Protein AF-A0A965UWR3-F1 (afdb_monomer)

Radius of gyration: 24.38 Å; Cα contacts (8 Å, |Δi|>4): 309; chains: 1; bounding box: 75×65×52 Å

Foldseek 3Di:
DDPPPDDPPPPDPPPPPQPQQDADDPPLQLLLCRFAQLSLQFDADPVGFGDWAADDPPQPQPGIATSLQGCPPNVVLRVVLNPDDRSCNSHSVSVCLCVQQCVQLVLADQLQNSLLSSQCSLQNQLRSLLLLQQLLVVVVNHDDRRSDSDPSSRVSNVVDDNLSSLVSSLVSVLVVQVVVCVVPVVSVVCSVSSNVSSVSSSQSSNCSSVVHNDHPPDDPVPDDDDDPDDDDDDDDDDDDDDDDDDDDDDDDDDDDDDDDDDDDDDDPDDDDDDPDDPDPPDDDDSPDD

Mean predicted aligned error: 15.12 Å

Sequence (289 aa):
MPSEQMPYQGRGERIVTPRGTRVQSSDPLIQFAANNTLNWEARRDRSGNIAVYSLPSGDMGGSYEVAGINDRYHPEAAKRIASLPPEQRDQAAAEYIRSFTAPAVDLLPDKLKGFAQDMAFNRGIGGMTKYMQQGLNSLGVNVKIDGALGKNTLTAISSVDPIKLMQAASMAQKSDEEAKAKANPDRVKFLPGLNNRINNRLDAGIKYAMGIKPGPNTSVKDSMPIIPGQEQMQEQKPNNEFQGGLAMGVSRVPYATMPEEGTLPFIPGIEPAPPKEPDEFMPRPIGLG

Solvent-accessible surface area (backbone atoms only — not comparable to full-atom values): 18015 Å² total; per-residue (Å²): 136,81,93,84,82,73,84,82,76,69,89,70,80,75,80,74,74,79,74,75,58,68,61,93,67,89,50,67,55,37,48,42,31,33,46,42,52,38,65,75,45,37,50,56,44,100,89,66,32,54,31,74,42,76,46,57,90,88,47,80,40,41,61,34,31,44,47,76,34,18,41,62,88,32,40,71,60,24,54,55,46,62,71,44,61,48,82,52,27,46,39,53,50,16,51,45,56,42,62,73,28,38,89,59,34,70,78,46,62,74,54,45,30,55,35,43,38,53,38,19,68,66,44,36,61,43,47,35,33,29,25,44,28,47,10,35,38,76,74,70,46,87,55,80,74,76,26,64,88,42,72,70,52,52,53,56,58,71,72,48,62,63,64,62,40,48,52,34,17,46,50,44,45,51,54,51,52,51,53,51,19,72,77,36,66,87,45,50,83,49,46,67,63,52,51,49,52,50,50,51,43,46,55,44,16,48,31,47,47,69,72,41,85,63,50,95,79,70,53,84,91,72,68,74,84,86,69,92,86,76,81,89,79,82,87,81,84,82,81,90,86,88,86,86,84,89,82,83,87,84,87,87,84,86,85,88,83,87,83,90,88,86,88,77,87,87,76,90,88,70,83,76,75,78,79,75,78,78,70,91,84,68,84,78,86,84,64,60,132

pLDDT: mean 73.79, std 28.4, range [24.7, 98.88]

Secondary structure (DSSP, 8-state):
--S----------------------S-HHHHHIIIIIHHHH--B-TTSPBPEEEPPTT-TT-SEEETTEETTTSHHHHHHHHTS-GGGHHHHHHHHHHHHHHHHHTTS-GGGHHHHHHHHHHHHHHHHHHHHHHHHHHTT-----SS---HHHHHHHHTS-HHHHHHHHHHHHHHHHHHHHHH-GGGGGGHHHHHHHHHHHHHHHHHHHTTPPP-TT--TTS-----TT-PPPPPPP----------------PPPP----------TT-PPPPPPPP-TT-PPP----

Nearest PDB structures (foldseek):
  7dnp-assembly1_A  TM=6.898E-01  e=1.050E-04  Brucella abortus bv. 1 str. 9-941
  2qcx-assembly1_B  TM=2.583E-01  e=5.835E+00  Bacillus subtilis
  8iyj-assembly1_B5  TM=1.498E-01  e=2.602E+00  Mus musculus
  7xp7-assembly2_D  TM=2.059E-01  e=9.839E+00  Streptomyces filamentosus NRRL 11379

Structure (mmCIF, N/CA/C/O backbone):
data_AF-A0A965UWR3-F1
#
_entry.id   AF-A0A965UWR3-F1
#
loop_
_atom_site.group_PDB
_atom_site.id
_atom_site.type_symbol
_atom_site.label_atom_id
_atom_site.label_alt_id
_atom_site.label_comp_id
_atom_site.label_asym_id
_atom_site.label_entity_id
_atom_site.label_seq_id
_atom_site.pdbx_PDB_ins_code
_atom_site.Cartn_x
_atom_site.Cartn_y
_atom_site.Cartn_z
_atom_site.occupancy
_atom_site.B_iso_or_equiv
_atom_site.auth_seq_id
_atom_site.auth_comp_id
_atom_site.auth_asym_id
_atom_site.auth_atom_id
_atom_site.pdbx_PDB_model_num
ATOM 1 N N . MET A 1 1 ? 35.678 28.028 -30.611 1.00 41.84 1 MET A N 1
ATOM 2 C CA . MET A 1 1 ? 34.502 28.847 -30.248 1.00 41.84 1 MET A CA 1
ATOM 3 C C . MET A 1 1 ? 34.224 28.609 -28.767 1.00 41.84 1 MET A C 1
ATOM 5 O O . MET A 1 1 ? 34.039 27.445 -28.424 1.00 41.84 1 MET A O 1
ATOM 9 N N . PRO A 1 2 ? 34.302 29.628 -27.895 1.00 38.69 2 PRO A N 1
ATOM 10 C CA . PRO A 1 2 ? 34.048 29.482 -26.460 1.00 38.69 2 PRO A CA 1
ATOM 11 C C . PRO A 1 2 ? 32.545 29.359 -26.153 1.00 38.69 2 PRO A C 1
ATOM 13 O O . PRO A 1 2 ? 31.701 29.856 -26.895 1.00 38.69 2 PRO A O 1
ATOM 16 N N . SER A 1 3 ? 32.225 28.661 -25.066 1.00 38.44 3 SER A N 1
ATOM 17 C CA . SER A 1 3 ? 30.909 28.138 -24.661 1.00 38.44 3 SER A CA 1
ATOM 18 C C . SER A 1 3 ? 29.896 29.170 -24.128 1.00 38.44 3 SER A C 1
ATOM 20 O O . SER A 1 3 ? 28.976 28.803 -23.405 1.00 38.44 3 SER A O 1
ATOM 22 N N . GLU A 1 4 ? 30.026 30.451 -24.475 1.00 48.06 4 GLU A N 1
ATOM 23 C CA . GLU A 1 4 ? 29.309 31.558 -23.811 1.00 48.06 4 GLU A CA 1
ATOM 24 C C . GLU A 1 4 ? 28.104 32.140 -24.580 1.00 48.06 4 GLU A C 1
ATOM 26 O O . GLU A 1 4 ? 27.626 33.220 -24.249 1.00 48.06 4 GLU A O 1
ATOM 31 N N . GLN A 1 5 ? 27.558 31.452 -25.591 1.00 45.03 5 GLN A N 1
ATOM 32 C CA . GLN A 1 5 ? 26.434 31.989 -26.389 1.00 45.03 5 GLN A CA 1
ATOM 33 C C . GLN A 1 5 ? 25.297 30.997 -26.674 1.00 45.03 5 GLN A C 1
ATOM 35 O O . GLN A 1 5 ? 24.697 31.027 -27.746 1.00 45.03 5 GLN A O 1
ATOM 40 N N . MET A 1 6 ? 24.951 30.128 -25.724 1.00 36.22 6 MET A N 1
ATOM 41 C CA . MET A 1 6 ? 23.706 29.353 -25.816 1.00 36.22 6 MET A CA 1
ATOM 42 C C . MET A 1 6 ? 22.714 29.878 -24.771 1.00 36.22 6 MET A C 1
ATOM 44 O O . MET A 1 6 ? 22.950 29.683 -23.578 1.00 36.22 6 MET A O 1
ATOM 48 N N . PRO A 1 7 ? 21.626 30.566 -25.168 1.00 38.03 7 PRO A N 1
ATOM 49 C CA . PRO A 1 7 ? 20.625 31.031 -24.218 1.00 38.03 7 PRO A CA 1
ATOM 50 C C . PRO A 1 7 ? 19.970 29.827 -23.534 1.00 38.03 7 PRO A C 1
ATOM 52 O O . PRO A 1 7 ? 19.437 28.934 -24.195 1.00 38.03 7 PRO A O 1
ATOM 55 N N . TYR A 1 8 ? 20.016 29.811 -22.201 1.00 38.62 8 TYR A N 1
ATOM 56 C CA . TYR A 1 8 ? 19.309 28.844 -21.367 1.00 38.62 8 TYR A CA 1
ATOM 57 C C . TYR A 1 8 ? 17.802 28.985 -21.609 1.00 38.62 8 TYR A C 1
ATOM 59 O O . TYR A 1 8 ? 17.153 29.904 -21.107 1.00 38.62 8 TYR A O 1
ATOM 67 N N . GLN A 1 9 ? 17.243 28.091 -22.421 1.00 36.69 9 GLN A N 1
ATOM 68 C CA . GLN A 1 9 ? 15.801 27.918 -22.529 1.00 36.69 9 GLN A CA 1
ATOM 69 C C . GLN A 1 9 ? 15.353 27.242 -21.233 1.00 36.69 9 GLN A C 1
ATOM 71 O O . GLN A 1 9 ? 15.765 26.117 -20.954 1.00 36.69 9 GLN A O 1
ATOM 76 N N . GLY A 1 10 ? 14.597 27.973 -20.408 1.00 38.72 10 GLY A N 1
ATOM 77 C CA . GLY A 1 10 ? 14.156 27.534 -19.084 1.00 38.72 10 GLY A CA 1
ATOM 78 C C . GLY A 1 10 ? 13.546 26.130 -19.072 1.00 38.72 10 GLY A C 1
ATOM 79 O O . GLY A 1 10 ? 13.142 25.609 -20.111 1.00 38.72 10 GLY A O 1
ATOM 80 N N . ARG A 1 11 ? 13.481 25.518 -17.879 1.00 36.78 11 ARG A N 1
ATOM 81 C CA . ARG A 1 11 ? 12.900 24.183 -17.656 1.00 36.78 11 ARG A CA 1
ATOM 82 C C . ARG A 1 11 ? 11.536 24.084 -18.337 1.00 36.78 11 ARG A C 1
ATOM 84 O O . ARG A 1 11 ? 10.538 24.550 -17.796 1.00 36.78 11 ARG A O 1
ATOM 91 N N . GLY A 1 12 ? 11.499 23.467 -19.515 1.00 32.38 12 GLY A N 1
ATOM 92 C CA . GLY A 1 12 ? 10.247 23.074 -20.132 1.00 32.38 12 GLY A CA 1
ATOM 93 C C . GLY A 1 12 ? 9.541 22.147 -19.157 1.00 32.38 12 GLY A C 1
ATOM 94 O O . GLY A 1 12 ? 10.108 21.124 -18.763 1.00 32.38 12 GLY A O 1
ATOM 95 N N . GLU A 1 13 ? 8.335 22.517 -18.733 1.00 32.22 13 GLU A N 1
ATOM 96 C CA . GLU A 1 13 ? 7.445 21.603 -18.034 1.00 32.22 13 GLU A CA 1
ATOM 97 C C . GLU A 1 13 ? 7.283 20.370 -18.923 1.00 32.22 13 GLU A C 1
ATOM 99 O O . GLU A 1 13 ? 6.594 20.386 -19.945 1.00 32.22 13 GLU A O 1
ATOM 104 N N . ARG A 1 14 ? 7.975 19.279 -18.575 1.00 32.84 14 ARG A N 1
ATOM 105 C CA . ARG A 1 14 ? 7.669 17.982 -19.161 1.00 32.84 14 ARG A CA 1
ATOM 106 C C . ARG A 1 14 ? 6.283 17.625 -18.665 1.00 32.84 14 ARG A C 1
ATOM 108 O O . ARG A 1 14 ? 6.127 17.126 -17.554 1.00 32.84 14 ARG A O 1
ATOM 115 N N . ILE A 1 15 ? 5.291 17.840 -19.520 1.00 32.31 15 ILE A N 1
ATOM 116 C CA . ILE A 1 15 ? 4.013 17.153 -19.425 1.00 32.31 15 ILE A CA 1
ATOM 117 C C . ILE A 1 15 ? 4.336 15.670 -19.629 1.00 32.31 15 ILE A C 1
ATOM 119 O O . ILE A 1 15 ? 4.378 15.168 -20.752 1.00 32.31 15 ILE A O 1
ATOM 123 N N . VAL A 1 16 ? 4.651 14.964 -18.541 1.00 34.16 16 VAL A N 1
ATOM 124 C CA . VAL A 1 16 ? 4.685 13.505 -18.538 1.00 34.16 16 VAL A CA 1
ATOM 125 C C . VAL A 1 16 ? 3.238 13.089 -18.703 1.00 34.16 16 VAL A C 1
ATOM 127 O O . VAL A 1 16 ? 2.491 13.044 -17.733 1.00 34.16 16 VAL A O 1
ATOM 130 N N . THR A 1 17 ? 2.809 12.853 -19.941 1.00 33.75 17 THR A N 1
ATOM 131 C CA . THR A 1 17 ? 1.513 12.230 -20.188 1.00 33.75 17 THR A CA 1
ATOM 132 C C . THR A 1 17 ? 1.606 10.828 -19.590 1.00 33.75 17 THR A C 1
ATOM 134 O O . THR A 1 17 ? 2.404 10.026 -20.087 1.00 33.75 17 THR A O 1
ATOM 137 N N . PRO A 1 18 ? 0.872 10.502 -18.512 1.00 43.06 18 PRO A N 1
ATOM 138 C CA . PRO A 1 18 ? 0.913 9.168 -17.944 1.00 43.06 18 PRO A CA 1
ATOM 139 C C . PRO A 1 18 ? 0.319 8.240 -18.999 1.00 43.06 18 PRO A C 1
ATOM 141 O O . PRO A 1 18 ? -0.885 8.258 -19.258 1.00 43.06 18 PRO A O 1
ATOM 144 N N . ARG A 1 19 ? 1.162 7.471 -19.689 1.00 49.81 19 ARG A N 1
ATOM 145 C CA . ARG A 1 19 ? 0.663 6.428 -20.578 1.00 49.81 19 ARG A CA 1
ATOM 146 C C . ARG A 1 19 ? 0.047 5.379 -19.660 1.00 49.81 19 ARG A C 1
ATOM 148 O O . ARG A 1 19 ? 0.767 4.796 -18.856 1.00 49.81 19 ARG A O 1
ATOM 155 N N . GLY A 1 20 ? -1.276 5.226 -19.722 1.00 57.47 20 GLY A N 1
ATOM 156 C CA . GLY A 1 20 ? -2.013 4.301 -18.865 1.00 57.47 20 GLY A CA 1
ATOM 157 C C . GLY A 1 20 ? -1.373 2.914 -18.873 1.00 57.47 20 GLY A C 1
ATOM 158 O O . GLY A 1 20 ? -1.008 2.395 -19.930 1.00 57.47 20 GLY A O 1
ATOM 159 N N . THR A 1 21 ? -1.202 2.357 -17.681 1.00 62.94 21 THR A N 1
ATOM 160 C CA . THR A 1 21 ? -0.663 1.023 -17.420 1.00 62.94 21 THR A CA 1
ATOM 161 C C . THR A 1 21 ? -1.429 -0.007 -18.250 1.00 62.94 21 THR A C 1
ATOM 163 O O . THR A 1 21 ? -2.662 -0.006 -18.260 1.00 62.94 21 THR A O 1
ATOM 166 N N . ARG A 1 22 ? -0.726 -0.872 -18.987 1.00 72.19 22 ARG A N 1
ATOM 167 C CA . ARG A 1 22 ? -1.363 -1.818 -19.919 1.00 72.19 22 ARG A CA 1
ATOM 168 C C . ARG A 1 22 ? -1.778 -3.082 -19.176 1.00 72.19 22 ARG A C 1
ATOM 170 O O . ARG A 1 22 ? -1.044 -4.063 -19.164 1.00 72.19 22 ARG A O 1
ATOM 177 N N . VAL A 1 23 ? -2.945 -3.040 -18.541 1.00 80.62 23 VAL A N 1
ATOM 178 C CA . VAL A 1 23 ? -3.470 -4.160 -17.751 1.00 80.62 23 VAL A CA 1
ATOM 179 C C . VAL A 1 23 ? -4.866 -4.547 -18.221 1.00 80.62 23 VAL A C 1
ATOM 181 O O . VAL A 1 23 ? -5.790 -3.732 -18.232 1.00 80.62 23 VAL A O 1
ATOM 184 N N . GLN A 1 24 ? -5.021 -5.813 -18.599 1.00 85.44 24 GLN A N 1
ATOM 185 C CA . GLN A 1 24 ? -6.291 -6.413 -18.997 1.00 85.44 24 GLN A CA 1
ATOM 186 C C . GLN A 1 24 ? -6.782 -7.306 -17.859 1.00 85.44 24 GLN A C 1
ATOM 188 O O . GLN A 1 24 ? -6.324 -8.430 -17.680 1.00 85.44 24 GLN A O 1
ATOM 193 N N . SER A 1 25 ? -7.697 -6.783 -17.046 1.00 88.94 25 SER A N 1
ATOM 194 C CA . SER A 1 25 ? -8.315 -7.537 -15.953 1.00 88.94 25 SER A CA 1
ATOM 195 C C . SER A 1 25 ? -9.667 -6.945 -15.579 1.00 88.94 25 SER A C 1
ATOM 197 O O . SER A 1 25 ? -9.827 -5.723 -15.574 1.00 88.94 25 SER A O 1
ATOM 199 N N . SER A 1 26 ? -10.623 -7.810 -15.244 1.00 89.88 26 SER A N 1
ATOM 200 C CA . SER A 1 26 ? -11.903 -7.426 -14.644 1.00 89.88 26 SER A CA 1
ATOM 201 C C . SER A 1 26 ? -11.826 -7.277 -13.122 1.00 89.88 26 SER A C 1
ATOM 203 O O . SER A 1 26 ? -12.783 -6.788 -12.528 1.00 89.88 26 SER A O 1
ATOM 205 N N . ASP A 1 27 ? -10.722 -7.688 -12.481 1.00 93.94 27 ASP A N 1
ATOM 206 C CA . ASP A 1 27 ? -10.529 -7.489 -11.043 1.00 93.94 27 ASP A CA 1
ATOM 207 C C . ASP A 1 27 ? -10.271 -5.990 -10.771 1.00 93.94 27 ASP A C 1
ATOM 209 O O . ASP A 1 27 ? -9.252 -5.442 -11.222 1.00 93.94 27 ASP A O 1
ATOM 213 N N . PRO A 1 28 ? -11.164 -5.303 -10.032 1.00 93.00 28 PRO A N 1
ATOM 214 C CA . PRO A 1 28 ? -11.030 -3.877 -9.756 1.00 93.00 28 PRO A CA 1
ATOM 215 C C . PRO A 1 28 ? -9.775 -3.543 -8.940 1.00 93.00 28 PRO A C 1
ATOM 217 O O . PRO A 1 28 ? -9.270 -2.426 -9.036 1.00 93.00 28 PRO A O 1
ATOM 220 N N . LEU A 1 29 ? -9.231 -4.490 -8.174 1.00 95.50 29 LEU A N 1
ATOM 221 C CA . LEU A 1 29 ? -8.009 -4.305 -7.400 1.00 95.50 29 LEU A CA 1
ATOM 222 C C . LEU A 1 29 ? -6.746 -4.478 -8.246 1.00 95.50 29 LEU A C 1
ATOM 224 O O . LEU A 1 29 ? -5.770 -3.763 -8.016 1.00 95.50 29 LEU A O 1
ATOM 228 N N . ILE A 1 30 ? -6.769 -5.334 -9.270 1.00 95.44 30 ILE A N 1
ATOM 229 C CA . ILE A 1 30 ? -5.699 -5.364 -10.281 1.00 95.44 30 ILE A CA 1
ATOM 230 C C . ILE A 1 30 ? -5.687 -4.035 -11.049 1.00 95.44 30 ILE A C 1
ATOM 232 O O . ILE A 1 30 ? -4.633 -3.417 -11.202 1.00 95.44 30 ILE A O 1
ATOM 236 N N . GLN A 1 31 ? -6.861 -3.538 -11.451 1.00 91.69 31 GLN A N 1
ATOM 237 C CA . GLN A 1 31 ? -6.989 -2.221 -12.082 1.00 91.69 31 GLN A CA 1
ATOM 238 C C . GLN A 1 31 ? -6.546 -1.084 -11.151 1.00 91.69 31 GLN A C 1
ATOM 240 O O . GLN A 1 31 ? -5.898 -0.134 -11.592 1.00 91.69 31 GLN A O 1
ATOM 245 N N . PHE A 1 32 ? -6.845 -1.175 -9.853 1.00 92.81 32 PHE A N 1
ATOM 246 C CA . PHE A 1 32 ? -6.378 -0.206 -8.866 1.00 92.81 32 PHE A CA 1
ATOM 247 C C . PHE A 1 32 ? -4.847 -0.199 -8.763 1.00 92.81 32 PHE A C 1
ATOM 249 O O . PHE A 1 32 ? -4.248 0.875 -8.853 1.00 92.81 32 PHE A O 1
ATOM 256 N N . ALA A 1 33 ? -4.214 -1.371 -8.619 1.00 93.69 33 ALA A N 1
ATOM 257 C CA . ALA A 1 33 ? -2.756 -1.493 -8.563 1.00 93.69 33 ALA A CA 1
ATOM 258 C C . ALA A 1 33 ? -2.107 -0.917 -9.825 1.00 93.69 33 ALA A C 1
ATOM 260 O O . ALA A 1 33 ? -1.174 -0.121 -9.733 1.00 93.69 33 ALA A O 1
ATOM 261 N N . ALA A 1 34 ? -2.648 -1.264 -10.993 1.00 90.94 34 ALA A N 1
ATOM 262 C CA . ALA A 1 34 ? -2.157 -0.794 -12.276 1.00 90.94 34 ALA A CA 1
ATOM 263 C C . ALA A 1 34 ? -2.214 0.733 -12.391 1.00 90.94 34 ALA A C 1
ATOM 265 O O . ALA A 1 34 ? -1.207 1.371 -12.689 1.00 90.94 34 ALA A O 1
ATOM 266 N N . ASN A 1 35 ? -3.375 1.331 -12.123 1.00 87.12 35 ASN A N 1
ATOM 267 C CA . ASN A 1 35 ? -3.599 2.758 -12.358 1.00 87.12 35 ASN A CA 1
ATOM 268 C C . ASN A 1 35 ? -2.991 3.667 -11.280 1.00 87.12 35 ASN A C 1
ATOM 270 O O . ASN A 1 35 ? -2.827 4.862 -11.529 1.00 87.12 35 ASN A O 1
ATOM 274 N N . ASN A 1 36 ? -2.634 3.119 -10.114 1.00 89.88 36 ASN A N 1
ATOM 275 C CA . ASN A 1 36 ? -2.180 3.898 -8.963 1.00 89.88 36 ASN A CA 1
ATOM 276 C C . ASN A 1 36 ? -0.829 3.402 -8.448 1.00 89.88 36 ASN A C 1
ATOM 278 O O . ASN A 1 36 ? 0.187 4.039 -8.709 1.00 89.88 36 ASN A O 1
ATOM 282 N N . THR A 1 37 ? -0.802 2.251 -7.769 1.00 89.62 37 THR A N 1
ATOM 283 C CA . THR A 1 37 ? 0.396 1.726 -7.095 1.00 89.62 37 THR A CA 1
ATOM 284 C C . THR A 1 37 ? 1.589 1.627 -8.042 1.00 89.62 37 THR A C 1
ATOM 286 O O . THR A 1 37 ? 2.639 2.189 -7.747 1.00 89.62 37 THR A O 1
ATOM 289 N N . LEU A 1 38 ? 1.420 1.009 -9.215 1.00 90.12 38 LEU A N 1
ATOM 290 C CA . LEU A 1 38 ? 2.498 0.900 -10.199 1.00 90.12 38 LEU A CA 1
ATOM 291 C C . LEU A 1 38 ? 2.913 2.258 -10.760 1.00 90.12 38 LEU A C 1
ATOM 293 O O . LEU A 1 38 ? 4.091 2.471 -10.996 1.00 90.12 38 LEU A O 1
ATOM 297 N N . ASN A 1 39 ? 1.993 3.200 -10.950 1.00 83.94 39 ASN A N 1
ATOM 298 C CA . ASN A 1 39 ? 2.355 4.525 -11.460 1.00 83.94 39 ASN A CA 1
ATOM 299 C C . ASN A 1 39 ? 3.137 5.363 -10.448 1.00 83.94 39 ASN A C 1
ATOM 301 O O . ASN A 1 39 ? 3.893 6.245 -10.846 1.00 83.94 39 ASN A O 1
ATOM 305 N N . TRP A 1 40 ? 2.969 5.091 -9.156 1.00 86.06 40 TRP A N 1
ATOM 306 C CA . TRP A 1 40 ? 3.718 5.760 -8.101 1.00 86.06 40 TRP A CA 1
ATOM 307 C C . TRP A 1 40 ? 5.056 5.075 -7.779 1.00 86.06 40 TRP A C 1
ATOM 309 O O . TRP A 1 40 ? 5.970 5.760 -7.331 1.00 86.06 40 TRP A O 1
ATOM 319 N N . GLU A 1 41 ? 5.177 3.761 -8.003 1.00 83.00 41 GLU A N 1
ATOM 320 C CA . GLU A 1 41 ? 6.395 2.972 -7.734 1.00 83.00 41 GLU A CA 1
ATOM 321 C C . GLU A 1 41 ? 7.310 2.801 -8.954 1.00 83.00 41 GLU A C 1
ATOM 323 O O . GLU A 1 41 ? 8.534 2.764 -8.841 1.00 83.00 41 GLU A O 1
ATOM 328 N N . ALA A 1 42 ? 6.734 2.616 -10.142 1.00 85.94 42 ALA A N 1
ATOM 329 C CA . ALA A 1 42 ? 7.482 2.126 -11.285 1.00 85.94 42 ALA A CA 1
ATOM 330 C C . ALA A 1 42 ? 8.352 3.205 -11.915 1.00 85.94 42 ALA A C 1
ATOM 332 O O . ALA A 1 42 ? 7.887 4.245 -12.386 1.00 85.94 42 ALA A O 1
ATOM 333 N N . ARG A 1 43 ? 9.626 2.862 -12.078 1.00 87.25 43 ARG A N 1
ATOM 334 C CA . ARG A 1 43 ? 10.477 3.487 -13.086 1.00 87.25 43 ARG A CA 1
ATOM 335 C C . ARG A 1 43 ? 10.090 2.926 -14.447 1.00 87.25 43 ARG A C 1
ATOM 337 O O . ARG A 1 43 ? 9.906 1.717 -14.588 1.00 87.25 43 ARG A O 1
ATOM 344 N N . ARG A 1 44 ? 9.975 3.795 -15.449 1.00 87.44 44 ARG A N 1
ATOM 345 C CA . ARG A 1 44 ? 9.611 3.402 -16.814 1.00 87.44 44 ARG A CA 1
ATOM 346 C C . ARG A 1 44 ? 10.746 3.686 -17.794 1.00 87.44 44 ARG A C 1
ATOM 348 O O . ARG A 1 44 ? 11.466 4.672 -17.650 1.00 87.44 44 ARG A O 1
ATOM 355 N N . ASP A 1 45 ? 10.913 2.803 -18.772 1.00 86.25 45 ASP A N 1
ATOM 356 C CA . ASP A 1 45 ? 11.833 2.995 -19.890 1.00 86.25 45 ASP A CA 1
ATOM 357 C C . ASP A 1 45 ? 11.316 4.075 -20.865 1.00 86.25 45 ASP A C 1
ATOM 359 O O . ASP A 1 45 ? 10.216 4.614 -20.716 1.00 86.25 45 ASP A O 1
ATOM 363 N N . ARG A 1 46 ? 12.102 4.394 -21.903 1.00 86.00 46 ARG A N 1
ATOM 364 C CA . ARG A 1 46 ? 11.721 5.398 -22.920 1.00 86.00 46 ARG A CA 1
ATOM 365 C C . ARG A 1 46 ? 10.457 5.028 -23.705 1.00 86.00 46 ARG A C 1
ATOM 367 O O . ARG A 1 46 ? 9.823 5.908 -24.279 1.00 86.00 46 ARG A O 1
ATOM 374 N N . SER A 1 47 ? 10.097 3.749 -23.734 1.00 82.88 47 SER A N 1
ATOM 375 C CA . SER A 1 47 ? 8.899 3.229 -24.396 1.00 82.88 47 SER A CA 1
ATOM 376 C C . SER A 1 47 ? 7.668 3.239 -23.475 1.00 82.88 47 SER A C 1
ATOM 378 O O . SER A 1 47 ? 6.542 3.027 -23.944 1.00 82.88 47 SER A O 1
ATOM 380 N N . GLY A 1 48 ? 7.865 3.536 -22.186 1.00 84.44 48 GLY A N 1
ATOM 381 C CA . GLY A 1 48 ? 6.843 3.584 -21.145 1.00 84.44 48 GLY A CA 1
ATOM 382 C C . GLY A 1 48 ? 6.628 2.260 -20.406 1.00 84.44 48 GLY A C 1
ATOM 383 O O . GLY A 1 48 ? 5.690 2.170 -19.615 1.00 84.44 48 GLY A O 1
ATOM 384 N N . ASN A 1 49 ? 7.455 1.237 -20.629 1.00 88.88 49 ASN A N 1
ATOM 385 C CA . ASN A 1 49 ? 7.335 -0.043 -19.926 1.00 88.88 49 ASN A CA 1
ATOM 386 C C . ASN A 1 49 ? 8.048 0.005 -18.575 1.00 88.88 49 ASN A C 1
ATOM 388 O O . ASN A 1 49 ? 9.002 0.763 -18.415 1.00 88.88 49 ASN A O 1
ATOM 392 N N . ILE A 1 50 ? 7.645 -0.835 -17.619 1.00 89.88 50 ILE A N 1
ATOM 393 C CA . ILE A 1 50 ? 8.343 -0.935 -16.330 1.00 89.88 50 ILE A CA 1
ATOM 394 C C . ILE A 1 50 ? 9.794 -1.374 -16.559 1.00 89.88 50 ILE A C 1
ATOM 396 O O . ILE A 1 50 ? 10.076 -2.423 -17.152 1.00 89.88 50 ILE A O 1
ATOM 400 N N . ALA A 1 51 ? 10.721 -0.563 -16.063 1.00 91.25 51 ALA A N 1
ATOM 401 C CA . ALA A 1 51 ? 12.142 -0.846 -16.081 1.00 91.25 51 ALA A CA 1
ATOM 402 C C . ALA A 1 51 ? 12.533 -1.732 -14.890 1.00 91.25 51 ALA A C 1
ATOM 404 O O . ALA A 1 51 ? 11.978 -1.613 -13.798 1.00 91.25 51 ALA A O 1
ATOM 405 N N . VAL A 1 52 ? 13.527 -2.592 -15.108 1.00 92.25 52 VAL A N 1
ATOM 406 C CA . VAL A 1 52 ? 14.269 -3.231 -14.016 1.00 92.25 52 VAL A CA 1
ATOM 407 C C .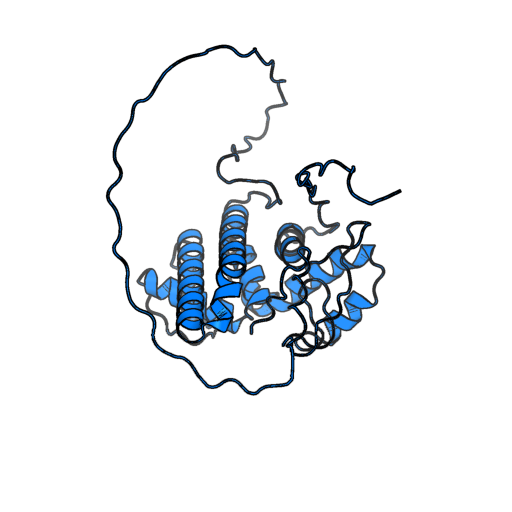 VAL A 1 52 ? 15.328 -2.235 -13.567 1.00 92.25 52 VAL A C 1
ATOM 409 O O . VAL A 1 52 ? 16.078 -1.725 -14.402 1.00 92.25 52 VAL A O 1
ATOM 412 N N . TYR A 1 53 ? 15.371 -1.930 -12.276 1.00 89.56 53 TYR A N 1
ATOM 413 C CA . TYR A 1 53 ? 16.261 -0.911 -11.736 1.00 89.56 53 TYR A CA 1
ATOM 414 C C . TYR A 1 53 ? 17.219 -1.507 -10.714 1.00 89.56 53 TYR A C 1
ATOM 416 O O . TYR A 1 53 ? 16.784 -2.163 -9.775 1.00 89.56 53 TYR A O 1
ATOM 424 N N . SER A 1 54 ? 18.517 -1.265 -10.893 1.00 89.50 54 SER A N 1
ATOM 425 C CA . SER A 1 54 ? 19.536 -1.636 -9.912 1.00 89.50 54 SER A CA 1
ATOM 426 C C . SER A 1 54 ? 19.498 -0.677 -8.730 1.00 89.50 54 SER A C 1
ATOM 428 O O . SER A 1 54 ? 19.605 0.538 -8.909 1.00 89.50 54 SER A O 1
ATOM 430 N N . LEU A 1 55 ? 19.371 -1.228 -7.528 1.00 83.88 55 LEU A N 1
ATOM 431 C CA . LEU A 1 55 ? 19.366 -0.452 -6.300 1.00 83.88 55 LEU A CA 1
ATOM 432 C C . LEU A 1 55 ? 20.807 -0.075 -5.915 1.00 83.88 55 LEU A C 1
ATOM 434 O O . LEU A 1 55 ? 21.719 -0.895 -6.060 1.00 83.88 55 LEU A O 1
ATOM 438 N N . PRO A 1 56 ? 21.053 1.160 -5.443 1.00 79.50 56 PRO A N 1
ATOM 439 C CA . PRO A 1 56 ? 22.353 1.533 -4.900 1.00 79.50 56 PRO A CA 1
ATOM 440 C C . PRO A 1 56 ? 22.740 0.651 -3.707 1.00 79.50 56 PRO A C 1
ATOM 442 O O . PRO A 1 56 ? 21.892 0.248 -2.913 1.00 79.50 56 PRO A O 1
ATOM 445 N N . SER A 1 57 ? 24.040 0.411 -3.525 1.00 69.88 57 SER A N 1
ATOM 446 C CA . SER A 1 57 ? 24.529 -0.291 -2.332 1.00 69.88 57 SER A CA 1
ATOM 447 C C . SER A 1 57 ? 24.126 0.454 -1.052 1.00 69.88 57 SER A C 1
ATOM 449 O O . SER A 1 57 ? 24.237 1.680 -0.982 1.00 69.88 57 SER A O 1
ATOM 451 N N . GLY A 1 58 ? 23.655 -0.285 -0.045 1.00 66.00 58 GLY A N 1
ATOM 452 C CA . GLY A 1 58 ? 23.137 0.268 1.211 1.00 66.00 58 GLY A CA 1
ATOM 453 C C . GLY A 1 58 ? 21.652 0.638 1.176 1.00 66.00 58 GLY A C 1
ATOM 454 O O . GLY A 1 58 ? 21.087 0.951 2.224 1.00 66.00 58 GLY A O 1
ATOM 455 N N . ASP A 1 59 ? 21.004 0.557 0.012 1.00 64.88 59 ASP A N 1
ATOM 456 C CA . ASP A 1 59 ? 19.552 0.571 -0.054 1.00 64.88 59 ASP A CA 1
ATOM 457 C C . ASP A 1 59 ? 19.003 -0.743 0.517 1.00 64.88 59 ASP A C 1
ATOM 459 O O . ASP A 1 59 ? 19.451 -1.845 0.189 1.00 64.88 59 ASP A O 1
ATOM 463 N N . MET A 1 60 ? 18.039 -0.646 1.427 1.00 75.62 60 MET A N 1
ATOM 464 C CA . MET A 1 60 ? 17.559 -1.798 2.187 1.00 75.62 60 MET A CA 1
ATOM 465 C C . MET A 1 60 ? 16.721 -2.760 1.334 1.00 75.62 60 MET A C 1
ATOM 467 O O . MET A 1 60 ? 16.311 -3.793 1.855 1.00 75.62 60 MET A O 1
ATOM 471 N N . GLY A 1 61 ? 16.487 -2.467 0.052 1.00 74.69 61 GLY A N 1
ATOM 472 C CA . GLY A 1 61 ? 15.715 -3.294 -0.878 1.00 74.69 61 GLY A CA 1
ATOM 473 C C . GLY A 1 61 ? 16.471 -4.454 -1.538 1.00 74.69 61 GLY A C 1
ATOM 474 O O . GLY A 1 61 ? 15.818 -5.312 -2.117 1.00 74.69 61 GLY A O 1
ATOM 475 N N . GLY A 1 62 ? 17.800 -4.541 -1.428 1.00 84.38 62 GLY A N 1
ATOM 476 C CA . GLY A 1 62 ? 18.592 -5.580 -2.102 1.00 84.38 62 GLY A CA 1
ATOM 477 C C . GLY A 1 62 ? 19.353 -5.041 -3.314 1.00 84.38 62 GLY A C 1
ATOM 478 O O . GLY A 1 62 ? 19.906 -3.947 -3.241 1.00 84.38 62 GLY A O 1
ATOM 479 N N . SER A 1 63 ? 19.429 -5.809 -4.402 1.00 89.19 63 SER A N 1
ATOM 480 C CA . SER A 1 63 ? 20.249 -5.475 -5.578 1.00 89.19 63 SER A CA 1
ATOM 481 C C . SER A 1 63 ? 19.447 -4.831 -6.708 1.00 89.19 63 SER A C 1
ATOM 483 O O . SER A 1 63 ? 19.996 -4.048 -7.485 1.00 89.19 63 SER A O 1
ATOM 485 N N . TYR A 1 64 ? 18.161 -5.164 -6.844 1.00 90.88 64 TYR A N 1
ATOM 486 C CA . TYR A 1 64 ? 17.303 -4.600 -7.887 1.00 90.88 64 TYR A CA 1
ATOM 487 C C . TYR A 1 64 ? 15.820 -4.637 -7.514 1.00 90.88 64 TYR A C 1
ATOM 489 O O . TYR A 1 64 ? 15.384 -5.389 -6.642 1.00 90.88 64 TYR A O 1
ATOM 497 N N . GLU A 1 65 ? 15.029 -3.845 -8.232 1.00 91.56 65 GLU A N 1
ATOM 498 C CA . GLU A 1 65 ? 13.575 -3.827 -8.125 1.00 91.56 65 GLU A CA 1
ATOM 499 C C . GLU A 1 65 ? 12.883 -3.742 -9.488 1.00 91.56 65 GLU A C 1
ATOM 501 O O . GLU A 1 65 ? 13.453 -3.297 -10.492 1.00 91.56 65 GLU A O 1
ATOM 506 N N . VAL A 1 66 ? 11.610 -4.136 -9.496 1.00 91.69 66 VAL A N 1
ATOM 507 C CA . VAL A 1 66 ? 10.679 -3.930 -10.607 1.00 91.69 66 VAL A CA 1
ATOM 508 C C . VAL A 1 66 ? 9.377 -3.370 -10.036 1.00 91.69 66 VAL A C 1
ATOM 510 O O . VAL A 1 66 ? 8.573 -4.111 -9.480 1.00 91.69 66 VAL A O 1
ATOM 513 N N . ALA A 1 67 ? 9.187 -2.050 -10.140 1.00 89.69 67 ALA A N 1
ATOM 514 C CA . ALA A 1 67 ? 8.032 -1.329 -9.584 1.00 89.69 67 ALA A CA 1
ATOM 515 C C . ALA A 1 67 ? 7.793 -1.568 -8.078 1.00 89.69 67 ALA A C 1
ATOM 517 O O . ALA A 1 67 ? 6.714 -1.995 -7.670 1.00 89.69 67 ALA A O 1
ATOM 518 N N . GLY A 1 68 ? 8.822 -1.329 -7.259 1.00 88.62 68 GLY A N 1
ATOM 519 C CA . GLY A 1 68 ? 8.779 -1.527 -5.804 1.00 88.62 68 GLY A CA 1
ATOM 520 C C . GLY A 1 68 ? 8.861 -2.996 -5.359 1.00 88.62 68 GLY A C 1
ATOM 521 O O . GLY A 1 68 ? 9.009 -3.281 -4.173 1.00 88.62 68 GLY A O 1
ATOM 522 N N . ILE A 1 69 ? 8.811 -3.955 -6.292 1.00 93.38 69 ILE A N 1
ATOM 523 C CA . ILE A 1 69 ? 8.998 -5.386 -6.018 1.00 93.38 69 ILE A CA 1
ATOM 524 C C . ILE A 1 69 ? 10.498 -5.690 -6.073 1.00 93.38 69 ILE A C 1
ATOM 526 O O . ILE A 1 69 ? 11.060 -5.852 -7.158 1.00 93.38 69 ILE A O 1
ATOM 530 N N . ASN A 1 70 ? 11.148 -5.732 -4.910 1.00 92.75 70 ASN A N 1
ATOM 531 C CA . ASN A 1 70 ? 12.596 -5.924 -4.796 1.00 92.75 70 ASN A CA 1
ATOM 532 C C . ASN A 1 70 ? 13.008 -7.370 -4.478 1.00 92.75 70 ASN A C 1
ATOM 534 O O . ASN A 1 70 ? 12.213 -8.180 -3.991 1.00 92.75 70 ASN A O 1
ATOM 538 N N . ASP A 1 71 ? 14.267 -7.693 -4.754 1.00 92.12 71 ASP A N 1
ATOM 539 C CA . ASP A 1 71 ? 14.815 -9.040 -4.607 1.00 92.12 71 ASP A CA 1
ATOM 540 C C . ASP A 1 71 ? 15.104 -9.453 -3.156 1.00 92.12 71 ASP A C 1
ATOM 542 O O . ASP A 1 71 ? 15.231 -10.646 -2.886 1.00 92.12 71 ASP A O 1
ATOM 546 N N . ARG A 1 72 ? 15.142 -8.520 -2.197 1.00 90.06 72 ARG A N 1
ATOM 547 C CA . ARG A 1 72 ? 15.299 -8.865 -0.774 1.00 90.06 72 ARG A CA 1
ATOM 548 C C . ARG A 1 72 ? 14.012 -9.387 -0.143 1.00 90.06 72 ARG A C 1
ATOM 550 O O . ARG A 1 72 ? 14.038 -10.391 0.566 1.00 90.06 72 ARG A O 1
ATOM 557 N N . TYR A 1 73 ? 12.904 -8.678 -0.341 1.00 87.56 73 TYR A N 1
ATOM 558 C CA . TYR A 1 73 ? 11.626 -8.972 0.316 1.00 87.56 73 TYR A CA 1
ATOM 559 C C . TYR A 1 73 ? 10.692 -9.806 -0.564 1.00 87.56 73 TYR A C 1
ATOM 561 O O . TYR A 1 73 ? 9.815 -10.503 -0.050 1.00 87.56 73 TYR A O 1
ATOM 569 N N . HIS A 1 74 ? 10.888 -9.768 -1.885 1.00 92.00 74 HIS A N 1
ATOM 570 C CA . HIS A 1 74 ? 10.071 -10.476 -2.867 1.00 92.00 74 HIS A CA 1
ATOM 571 C C . HIS A 1 74 ? 10.931 -11.218 -3.912 1.00 92.00 74 HIS A C 1
ATOM 573 O O . HIS A 1 74 ? 10.677 -11.069 -5.110 1.00 92.00 74 HIS A O 1
ATOM 579 N N . PRO A 1 75 ? 11.923 -12.039 -3.503 1.00 93.62 75 PRO A N 1
ATOM 580 C CA . PRO A 1 75 ? 12.961 -12.583 -4.389 1.00 93.62 75 PRO A CA 1
ATOM 581 C C . PRO A 1 75 ? 12.409 -13.295 -5.627 1.00 93.62 75 PRO A C 1
ATOM 583 O O . PRO A 1 75 ? 12.774 -12.965 -6.756 1.00 93.62 75 PRO A O 1
ATOM 586 N N . GLU A 1 76 ? 11.481 -14.233 -5.433 1.00 96.00 76 GLU A N 1
ATOM 587 C CA . GLU A 1 76 ? 10.916 -15.021 -6.534 1.00 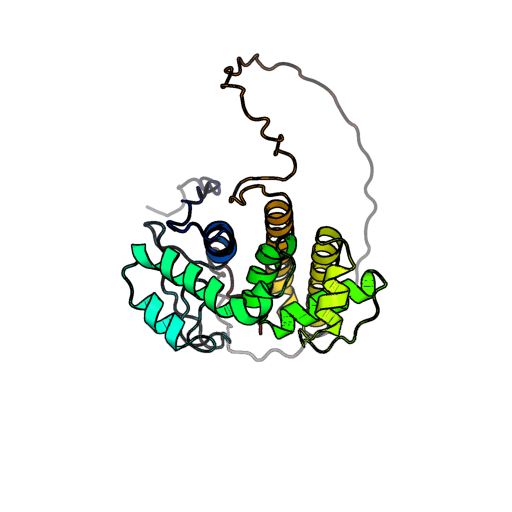96.00 76 GLU A CA 1
ATOM 588 C C . GLU A 1 76 ? 10.071 -14.167 -7.487 1.00 96.00 76 GLU A C 1
ATOM 590 O O . GLU A 1 76 ? 10.122 -14.335 -8.707 1.00 96.00 76 GLU A O 1
ATOM 595 N N . ALA A 1 77 ? 9.318 -13.206 -6.947 1.00 95.88 77 ALA A N 1
ATOM 596 C CA . ALA A 1 77 ? 8.486 -12.322 -7.750 1.00 95.88 77 ALA A CA 1
ATOM 597 C C . ALA A 1 77 ? 9.326 -11.313 -8.537 1.00 95.88 77 ALA A C 1
ATOM 599 O O . ALA A 1 77 ? 9.109 -11.165 -9.740 1.00 95.88 77 ALA A O 1
ATOM 600 N N . ALA A 1 78 ? 10.309 -10.679 -7.891 1.00 95.69 78 ALA A N 1
ATOM 601 C CA . ALA A 1 78 ? 11.245 -9.760 -8.527 1.00 95.69 78 ALA A CA 1
ATOM 602 C C . ALA A 1 78 ? 11.974 -10.454 -9.684 1.00 95.69 78 ALA A C 1
ATOM 604 O O . ALA A 1 78 ? 11.960 -9.953 -10.810 1.00 95.69 78 ALA A O 1
ATOM 605 N N . LYS A 1 79 ? 12.496 -11.665 -9.447 1.00 96.50 79 LYS A N 1
ATOM 606 C CA . LYS A 1 79 ? 13.179 -12.473 -10.465 1.00 96.50 79 LYS A CA 1
ATOM 607 C C . LYS A 1 79 ? 12.265 -12.821 -11.633 1.00 96.50 79 LYS A C 1
ATOM 609 O O . LYS A 1 79 ? 12.636 -12.616 -12.791 1.00 96.50 79 LYS A O 1
ATOM 614 N N . ARG A 1 80 ? 11.065 -13.333 -11.344 1.00 97.50 80 ARG A N 1
ATOM 615 C CA . ARG A 1 80 ? 10.086 -13.713 -12.370 1.00 97.50 80 ARG A CA 1
ATOM 616 C C . ARG A 1 80 ? 9.710 -12.518 -13.241 1.00 97.50 80 ARG A C 1
ATOM 618 O O . ARG A 1 80 ? 9.781 -12.624 -14.459 1.00 97.50 80 ARG A O 1
ATOM 625 N N . ILE A 1 81 ? 9.335 -11.392 -12.633 1.00 97.00 81 ILE A N 1
ATOM 626 C CA . ILE A 1 81 ? 8.839 -10.213 -13.359 1.00 97.00 81 ILE A CA 1
ATOM 627 C C . ILE A 1 81 ? 9.974 -9.534 -14.137 1.00 97.00 81 ILE A C 1
ATOM 629 O O . ILE A 1 81 ? 9.771 -9.153 -15.289 1.00 97.00 81 ILE A O 1
ATOM 633 N N . ALA A 1 82 ? 11.181 -9.432 -13.569 1.00 95.31 82 ALA A N 1
ATOM 634 C CA . ALA A 1 82 ? 12.343 -8.880 -14.270 1.00 95.31 82 ALA A CA 1
ATOM 635 C C . ALA A 1 82 ? 12.693 -9.665 -15.545 1.00 95.31 82 ALA A C 1
ATOM 637 O O . ALA A 1 82 ? 13.124 -9.073 -16.537 1.00 95.31 82 ALA A O 1
ATOM 638 N N . SER A 1 83 ? 12.459 -10.980 -15.527 1.00 96.62 83 SER A N 1
ATOM 639 C CA . SER A 1 83 ? 12.736 -11.883 -16.651 1.00 96.62 83 SE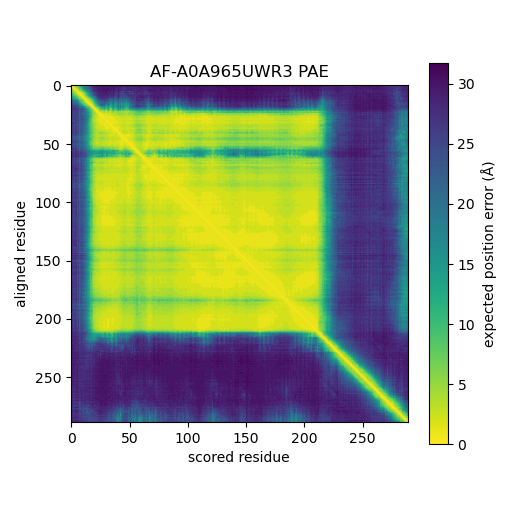R A CA 1
ATOM 640 C C . SER A 1 83 ? 11.699 -11.803 -17.780 1.00 96.62 83 SER A C 1
ATOM 642 O O . SER A 1 83 ? 11.932 -12.354 -18.854 1.00 96.62 83 SER A O 1
ATOM 644 N N . LEU A 1 84 ? 10.558 -11.138 -17.566 1.00 96.62 84 LEU A N 1
ATOM 645 C CA . LEU A 1 84 ? 9.527 -10.982 -18.592 1.00 96.62 84 LEU A CA 1
ATOM 646 C C . LEU A 1 84 ? 9.911 -9.919 -19.636 1.00 96.62 84 LEU A C 1
ATOM 648 O O . LEU A 1 84 ? 10.603 -8.942 -19.299 1.00 96.62 84 LEU A O 1
ATOM 652 N N . PRO A 1 85 ? 9.388 -10.042 -20.874 1.00 96.00 85 PRO A N 1
ATOM 653 C CA . PRO A 1 85 ? 9.399 -8.953 -21.842 1.00 96.00 85 PRO A CA 1
ATOM 654 C C . PRO A 1 85 ? 8.81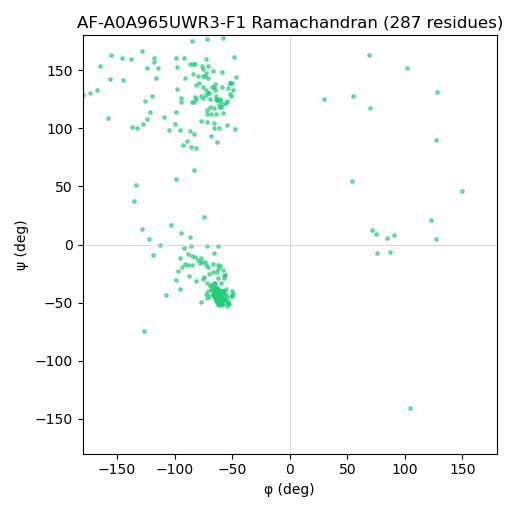7 -7.663 -21.234 1.00 96.00 85 PRO A C 1
ATOM 656 O O . PRO A 1 85 ? 7.832 -7.747 -20.488 1.00 96.00 85 PRO A O 1
ATOM 659 N N . PRO A 1 86 ? 9.399 -6.475 -21.502 1.00 92.19 86 PRO A N 1
ATOM 660 C CA . PRO A 1 86 ? 8.997 -5.221 -20.858 1.00 92.19 86 PRO A CA 1
ATOM 661 C C . PRO A 1 86 ? 7.490 -4.940 -20.890 1.00 92.19 86 PRO A C 1
ATOM 663 O O . PRO A 1 86 ? 6.917 -4.512 -19.890 1.00 92.19 86 PRO A O 1
ATOM 666 N N . GLU A 1 87 ? 6.834 -5.235 -22.007 1.00 90.69 87 GLU A N 1
ATOM 667 C CA . GLU A 1 87 ? 5.406 -5.021 -22.235 1.00 90.69 87 GLU A CA 1
ATOM 668 C C . GLU A 1 87 ? 4.485 -5.899 -21.371 1.00 90.69 87 GLU A C 1
ATOM 670 O O . GLU A 1 87 ? 3.310 -5.574 -21.222 1.00 90.69 87 GLU A O 1
ATOM 675 N N . GLN A 1 88 ? 5.002 -6.979 -20.778 1.00 94.31 88 GLN A N 1
ATOM 676 C CA . GLN A 1 88 ? 4.237 -7.891 -19.916 1.00 94.31 88 GLN A CA 1
ATOM 677 C C . GLN A 1 88 ? 4.374 -7.557 -18.422 1.00 94.31 88 GLN A C 1
ATOM 679 O O . GLN A 1 88 ? 3.639 -8.092 -17.588 1.00 94.31 88 GLN A O 1
ATOM 684 N N . ARG A 1 89 ? 5.310 -6.672 -18.058 1.00 94.62 89 ARG A N 1
ATOM 685 C CA . ARG A 1 89 ? 5.639 -6.390 -16.652 1.00 94.62 89 ARG A CA 1
ATOM 686 C C . ARG A 1 89 ? 4.529 -5.654 -15.912 1.00 94.62 89 ARG A C 1
ATOM 688 O O . ARG A 1 89 ? 4.320 -5.948 -14.742 1.00 94.62 89 ARG A O 1
ATOM 695 N N . ASP A 1 90 ? 3.807 -4.753 -16.584 1.00 92.25 90 ASP A N 1
ATOM 696 C CA . ASP A 1 90 ? 2.658 -4.030 -16.010 1.00 92.25 90 ASP A CA 1
ATOM 697 C C . ASP A 1 90 ? 1.618 -5.016 -15.441 1.00 92.25 90 ASP A C 1
ATOM 699 O O . ASP A 1 90 ? 1.252 -4.939 -14.267 1.00 92.25 90 ASP A O 1
ATOM 703 N N . GLN A 1 91 ? 1.194 -5.984 -16.261 1.00 94.56 91 GLN A N 1
ATOM 704 C CA . GLN A 1 91 ? 0.229 -7.016 -15.876 1.00 94.56 91 GLN A CA 1
ATOM 705 C C . GLN A 1 91 ? 0.769 -7.882 -14.733 1.00 94.56 91 GLN A C 1
ATOM 707 O O . GLN A 1 91 ? 0.126 -8.008 -13.691 1.00 94.56 91 GLN A O 1
ATOM 712 N N . ALA A 1 92 ? 1.976 -8.430 -14.897 1.00 96.88 92 ALA A N 1
ATOM 713 C CA . ALA A 1 92 ? 2.551 -9.358 -13.928 1.00 96.88 92 ALA A CA 1
ATOM 714 C C . ALA A 1 92 ? 2.824 -8.712 -12.558 1.00 96.88 92 ALA A C 1
ATOM 716 O O . ALA A 1 92 ? 2.703 -9.384 -11.530 1.00 96.88 92 ALA A O 1
ATOM 717 N N . ALA A 1 93 ? 3.184 -7.425 -12.532 1.00 96.75 93 ALA A N 1
ATOM 718 C CA . ALA A 1 93 ? 3.378 -6.669 -11.300 1.00 96.75 93 ALA A CA 1
ATOM 719 C C . ALA A 1 93 ? 2.042 -6.355 -10.608 1.00 96.75 93 ALA A C 1
ATOM 721 O O . ALA A 1 93 ? 1.933 -6.530 -9.395 1.00 96.75 93 ALA A O 1
ATOM 722 N N . ALA A 1 94 ? 1.006 -5.963 -11.359 1.00 96.12 94 ALA A N 1
ATOM 723 C CA . ALA A 1 94 ? -0.319 -5.693 -10.795 1.00 96.12 94 ALA A CA 1
ATOM 724 C C . ALA A 1 94 ? -0.961 -6.959 -10.198 1.00 96.12 94 ALA A C 1
ATOM 726 O O . ALA A 1 94 ? -1.484 -6.925 -9.082 1.00 96.12 94 ALA A O 1
ATOM 727 N N . GLU A 1 95 ? -0.865 -8.090 -10.902 1.00 97.50 95 GLU A N 1
ATOM 728 C CA . GLU A 1 95 ? -1.304 -9.402 -10.409 1.00 97.50 95 GLU A CA 1
ATOM 729 C C . GLU A 1 95 ? -0.538 -9.826 -9.158 1.00 97.50 95 GLU A C 1
ATOM 731 O O . GLU A 1 95 ? -1.131 -10.324 -8.199 1.00 97.50 95 GLU A O 1
ATOM 736 N N . TYR A 1 96 ? 0.777 -9.589 -9.133 1.00 98.00 96 TYR A N 1
ATOM 737 C CA . TYR A 1 96 ? 1.578 -9.893 -7.958 1.00 98.00 96 TYR A CA 1
ATOM 738 C C . TYR A 1 96 ? 1.120 -9.085 -6.741 1.00 98.00 96 TYR A C 1
ATOM 740 O O . TYR A 1 96 ? 0.829 -9.686 -5.709 1.00 98.00 96 TYR A O 1
ATOM 748 N N . ILE A 1 97 ? 0.974 -7.761 -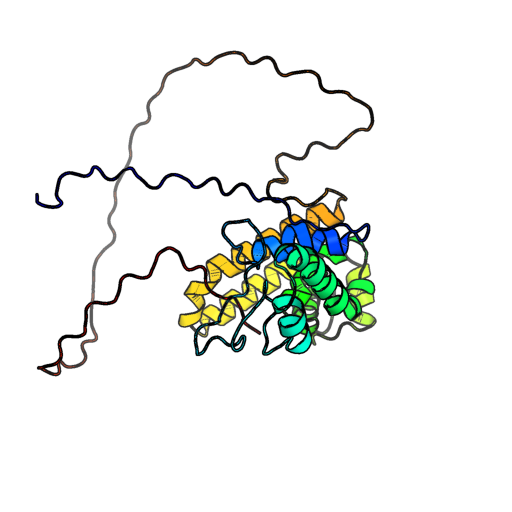6.867 1.00 97.38 97 ILE A N 1
ATOM 749 C CA . ILE A 1 97 ? 0.488 -6.887 -5.784 1.00 97.38 97 ILE A CA 1
ATOM 750 C C . ILE A 1 97 ? -0.862 -7.381 -5.257 1.00 97.38 97 ILE A C 1
ATOM 752 O O . ILE A 1 97 ? -1.054 -7.506 -4.043 1.00 97.38 97 ILE A O 1
ATOM 756 N N . ARG A 1 98 ? -1.786 -7.714 -6.166 1.00 97.44 98 ARG A N 1
ATOM 757 C CA . ARG A 1 98 ? -3.093 -8.264 -5.804 1.00 97.44 98 ARG A CA 1
ATOM 758 C C . ARG A 1 98 ? -2.957 -9.557 -4.996 1.00 97.44 98 ARG A C 1
ATOM 760 O O . ARG A 1 98 ? -3.540 -9.660 -3.920 1.00 97.44 98 ARG A O 1
ATOM 767 N N . SER A 1 99 ? -2.175 -10.518 -5.491 1.00 97.75 99 SER A N 1
ATOM 768 C CA . SER A 1 99 ? -1.993 -11.831 -4.851 1.00 97.75 99 SER A CA 1
ATOM 769 C C . SER A 1 99 ? -1.289 -11.741 -3.494 1.00 97.75 99 SER A C 1
ATOM 771 O O . SER A 1 99 ? -1.709 -12.383 -2.535 1.00 97.75 99 SER A O 1
ATOM 773 N N . PHE A 1 100 ? -0.263 -10.894 -3.387 1.00 97.25 100 PHE A N 1
ATOM 774 C CA . PHE A 1 100 ? 0.521 -10.693 -2.172 1.00 97.25 100 PHE A CA 1
ATOM 775 C C . PHE A 1 100 ? -0.329 -10.115 -1.036 1.00 97.25 100 PHE A C 1
ATOM 777 O O . PHE A 1 100 ? -0.178 -10.495 0.123 1.00 97.25 100 PHE A O 1
ATOM 784 N N . THR A 1 101 ? -1.244 -9.203 -1.366 1.00 97.88 101 THR A N 1
ATOM 785 C CA . THR A 1 101 ? -2.071 -8.499 -0.375 1.00 97.88 101 THR A CA 1
ATOM 786 C C . THR A 1 101 ? -3.402 -9.194 -0.076 1.00 97.88 101 THR A C 1
ATOM 788 O O . THR A 1 101 ? -4.003 -8.925 0.969 1.00 97.88 101 THR A O 1
ATOM 791 N N . ALA A 1 102 ? -3.843 -10.120 -0.936 1.00 98.12 102 ALA A N 1
ATOM 792 C CA . ALA A 1 102 ? -5.114 -10.838 -0.820 1.00 98.12 102 ALA A CA 1
ATOM 793 C C . ALA A 1 102 ? -5.393 -11.454 0.565 1.00 98.12 102 ALA A C 1
ATOM 795 O O . ALA A 1 102 ? -6.509 -11.260 1.050 1.00 98.12 102 ALA A O 1
ATOM 796 N N . PRO A 1 103 ? -4.425 -12.094 1.267 1.00 97.56 103 PRO A N 1
ATOM 797 C CA . PRO A 1 103 ? -4.694 -12.726 2.563 1.00 97.56 103 PRO A CA 1
ATOM 798 C C . PRO A 1 103 ? -5.272 -11.787 3.631 1.00 97.56 103 PRO A C 1
ATOM 800 O O . PRO A 1 103 ? -5.953 -12.247 4.542 1.00 97.56 103 PRO A O 1
ATOM 803 N N . ALA A 1 104 ? -5.001 -10.482 3.532 1.00 97.75 104 ALA A N 1
ATOM 804 C CA . ALA A 1 104 ? -5.545 -9.478 4.442 1.00 97.75 104 ALA A CA 1
ATOM 805 C C . ALA A 1 104 ? -6.628 -8.616 3.788 1.00 97.75 104 ALA A C 1
ATOM 807 O O . ALA A 1 104 ? -7.660 -8.354 4.402 1.00 97.75 104 ALA A O 1
ATOM 808 N N . VAL A 1 105 ? -6.408 -8.175 2.547 1.00 98.44 105 VAL A N 1
ATOM 809 C CA . VAL A 1 105 ? -7.306 -7.239 1.855 1.00 98.44 105 VAL A CA 1
ATOM 810 C C . VAL A 1 105 ? -8.675 -7.860 1.579 1.00 98.44 105 VAL A C 1
ATOM 812 O O . VAL A 1 105 ? -9.685 -7.163 1.670 1.00 98.44 105 VAL A O 1
ATOM 815 N N . ASP A 1 106 ? -8.746 -9.166 1.319 1.00 98.44 106 ASP A N 1
ATOM 816 C CA . ASP A 1 106 ? -10.013 -9.826 0.976 1.00 98.44 106 ASP A CA 1
ATOM 817 C C . ASP A 1 106 ? -10.969 -9.937 2.164 1.00 98.44 106 ASP A C 1
ATOM 819 O O . ASP A 1 106 ? -12.178 -10.049 1.967 1.00 98.44 106 ASP A O 1
ATOM 823 N N . LEU A 1 107 ? -10.440 -9.824 3.386 1.00 98.19 107 LEU A N 1
ATOM 824 C CA . LEU A 1 107 ? -11.212 -9.830 4.629 1.00 98.19 107 LEU A CA 1
ATOM 825 C C . LEU A 1 107 ? -11.868 -8.475 4.931 1.00 98.19 107 LEU A C 1
ATOM 827 O O . LEU A 1 107 ? -12.707 -8.384 5.827 1.00 98.19 107 LEU A O 1
ATOM 831 N N . LEU A 1 108 ? -11.464 -7.410 4.236 1.00 98.50 108 LEU A N 1
ATOM 832 C CA . LEU A 1 108 ? -11.929 -6.054 4.505 1.00 98.50 108 LEU A CA 1
ATOM 833 C C . LEU A 1 108 ? -13.230 -5.737 3.753 1.00 98.50 108 LEU A C 1
ATOM 835 O O . LEU A 1 108 ? -13.476 -6.291 2.680 1.00 98.50 108 LEU A O 1
ATOM 839 N N . PRO A 1 109 ? -14.040 -4.784 4.251 1.00 98.00 109 PRO A N 1
ATOM 840 C CA . PRO A 1 109 ? -15.145 -4.215 3.487 1.00 98.00 109 PRO A CA 1
ATOM 841 C C . PRO A 1 109 ? -14.690 -3.713 2.114 1.00 98.00 109 PRO A C 1
ATOM 843 O O . PRO A 1 109 ? -13.651 -3.056 2.014 1.00 98.00 109 PRO A O 1
ATOM 846 N N . ASP A 1 110 ? -15.493 -3.953 1.072 1.00 97.12 110 ASP A N 1
ATOM 847 C CA . ASP A 1 110 ? -15.109 -3.667 -0.318 1.00 97.12 110 ASP A CA 1
ATOM 848 C C . ASP A 1 110 ? -14.592 -2.245 -0.507 1.00 97.12 110 ASP A C 1
ATOM 850 O O . ASP A 1 110 ? -13.531 -2.058 -1.094 1.00 97.12 110 ASP A O 1
ATOM 854 N N . LYS A 1 111 ? -15.265 -1.251 0.084 1.00 97.62 111 LYS A N 1
ATOM 855 C CA . LYS A 1 111 ? -14.883 0.166 0.002 1.00 97.62 111 LYS A CA 1
ATOM 856 C C . LYS A 1 111 ? -13.452 0.454 0.472 1.00 97.62 111 LYS A C 1
ATOM 858 O O . LYS A 1 111 ? -12.861 1.421 0.010 1.00 97.62 111 LYS A O 1
ATOM 863 N N . LEU A 1 112 ? -12.882 -0.359 1.361 1.00 98.38 112 LEU A N 1
ATOM 864 C CA . LEU A 1 112 ? -11.528 -0.167 1.889 1.00 98.38 112 LEU A CA 1
ATOM 865 C C . LEU A 1 112 ? -10.440 -0.836 1.047 1.00 98.38 112 LEU A C 1
ATOM 867 O O . LEU A 1 112 ? -9.271 -0.483 1.196 1.00 98.38 112 LEU A O 1
ATOM 871 N N . LYS A 1 113 ? -10.792 -1.787 0.174 1.00 98.19 113 LYS A N 1
ATOM 872 C CA . LYS A 1 113 ? -9.818 -2.716 -0.412 1.00 98.19 113 LYS A CA 1
ATOM 873 C C . LYS A 1 113 ? -8.740 -2.033 -1.255 1.00 98.19 113 LYS A C 1
ATOM 875 O O . LYS A 1 113 ? -7.572 -2.366 -1.094 1.00 98.19 113 LYS A O 1
ATOM 880 N N . GLY A 1 114 ? -9.088 -1.039 -2.078 1.00 97.00 114 GLY A N 1
ATOM 881 C CA . GLY A 1 114 ? -8.097 -0.295 -2.872 1.00 97.00 114 GLY A CA 1
ATOM 882 C C . GLY A 1 114 ? -7.072 0.438 -1.996 1.00 97.00 114 GLY A C 1
ATOM 883 O O . GLY A 1 114 ? -5.864 0.260 -2.148 1.00 97.00 114 GLY A O 1
ATOM 884 N N . PHE A 1 115 ? -7.553 1.193 -1.003 1.00 98.38 115 PHE A N 1
ATOM 885 C CA . PHE A 1 115 ? -6.702 1.876 -0.021 1.00 98.38 115 PHE A CA 1
ATOM 886 C C . PHE A 1 115 ? -5.809 0.896 0.753 1.00 98.38 115 PHE A C 1
ATOM 888 O O . PHE A 1 115 ? -4.605 1.118 0.903 1.00 98.38 115 PHE A O 1
ATOM 895 N N . ALA A 1 116 ? -6.407 -0.195 1.235 1.00 98.56 116 ALA A N 1
ATOM 896 C CA . ALA A 1 116 ? -5.732 -1.215 2.020 1.00 98.56 116 ALA A CA 1
ATOM 897 C C . ALA A 1 116 ? -4.666 -1.958 1.210 1.00 98.56 116 ALA A C 1
ATOM 899 O O . ALA A 1 116 ? -3.585 -2.198 1.732 1.00 98.56 116 ALA A O 1
ATOM 900 N N . GLN A 1 117 ? -4.925 -2.264 -0.064 1.00 98.44 117 GLN A N 1
ATOM 901 C CA . GLN A 1 117 ? -3.973 -2.937 -0.945 1.00 98.44 117 GLN A CA 1
ATOM 902 C C . GLN A 1 117 ? -2.680 -2.139 -1.104 1.00 98.44 117 GLN A C 1
ATOM 904 O O . GLN A 1 117 ? -1.599 -2.679 -0.879 1.00 98.44 117 GLN A O 1
ATOM 909 N N . ASP A 1 118 ? -2.768 -0.848 -1.435 1.00 97.31 118 ASP A N 1
ATOM 910 C CA . ASP A 1 118 ? -1.565 -0.019 -1.568 1.00 97.31 118 ASP A CA 1
ATOM 911 C C . ASP A 1 118 ? -0.841 0.137 -0.224 1.00 97.31 118 ASP A C 1
ATOM 913 O O . ASP A 1 118 ? 0.384 0.059 -0.158 1.00 97.31 118 ASP A O 1
ATOM 917 N N . MET A 1 119 ? -1.578 0.304 0.878 1.00 97.62 119 MET A N 1
ATOM 918 C CA . MET A 1 119 ? -0.969 0.378 2.206 1.00 97.62 119 MET A CA 1
ATOM 919 C C . MET A 1 119 ? -0.265 -0.932 2.595 1.00 97.62 119 MET A C 1
ATOM 921 O O . MET A 1 119 ? 0.858 -0.877 3.093 1.00 97.62 119 MET A O 1
ATOM 925 N N . ALA A 1 120 ? -0.887 -2.087 2.352 1.00 97.75 120 ALA A N 1
ATOM 926 C CA . ALA A 1 120 ? -0.335 -3.406 2.651 1.00 97.75 120 ALA A CA 1
ATOM 927 C C . ALA A 1 120 ? 0.885 -3.733 1.795 1.00 97.75 120 ALA A C 1
ATOM 929 O O . ALA A 1 120 ? 1.838 -4.312 2.306 1.00 97.75 120 ALA A O 1
ATOM 930 N N . PHE A 1 121 ? 0.881 -3.352 0.518 1.00 96.00 121 PHE A N 1
ATOM 931 C CA . PHE A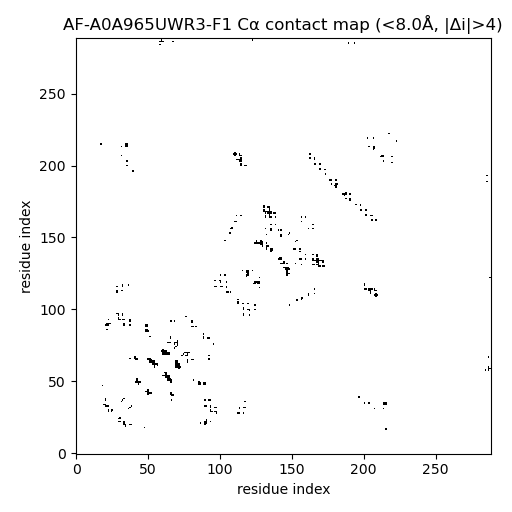 1 121 ? 2.043 -3.531 -0.344 1.00 96.00 121 PHE A CA 1
ATOM 932 C C . PHE A 1 121 ? 3.229 -2.694 0.151 1.00 96.00 121 PHE A C 1
ATOM 934 O O . PHE A 1 121 ? 4.312 -3.226 0.363 1.00 96.00 121 PHE A O 1
ATOM 941 N N . ASN A 1 122 ? 2.998 -1.412 0.447 1.00 92.25 122 ASN A N 1
ATOM 942 C CA . ASN A 1 122 ? 4.070 -0.489 0.823 1.00 92.25 122 ASN A CA 1
ATOM 943 C C . ASN A 1 122 ? 4.595 -0.671 2.251 1.00 92.25 122 ASN A C 1
ATOM 945 O O . ASN A 1 122 ? 5.732 -0.312 2.532 1.00 92.25 122 ASN A O 1
ATOM 949 N N . ARG A 1 123 ? 3.757 -1.137 3.185 1.00 92.81 123 ARG A N 1
ATOM 950 C CA . ARG A 1 123 ? 4.084 -1.204 4.627 1.00 92.81 123 ARG A CA 1
ATOM 951 C C . ARG A 1 123 ? 3.983 -2.599 5.222 1.00 92.81 123 ARG A C 1
ATOM 953 O O . ARG A 1 123 ? 4.103 -2.767 6.435 1.00 92.81 123 ARG A O 1
ATOM 960 N N . GLY A 1 124 ? 3.720 -3.593 4.385 1.00 94.94 124 GLY A N 1
ATOM 961 C CA . GLY A 1 124 ? 3.325 -4.916 4.830 1.00 94.94 124 GLY A CA 1
ATOM 962 C C . GLY A 1 124 ? 1.928 -4.929 5.460 1.00 94.94 124 GLY A C 1
ATOM 963 O O . GLY A 1 124 ? 1.374 -3.916 5.901 1.00 94.94 124 GLY A O 1
ATOM 964 N N . ILE A 1 125 ? 1.367 -6.131 5.565 1.00 96.75 125 ILE A N 1
ATOM 965 C CA . ILE A 1 125 ? 0.057 -6.371 6.188 1.00 96.75 125 ILE A CA 1
ATOM 966 C C . ILE A 1 125 ? 0.044 -5.903 7.653 1.00 96.75 125 ILE A C 1
ATOM 968 O O . ILE A 1 125 ? -0.925 -5.289 8.101 1.00 96.75 125 ILE A O 1
ATOM 972 N N . GLY A 1 126 ? 1.132 -6.141 8.393 1.00 97.31 126 GLY A N 1
ATOM 973 C CA . GLY A 1 126 ? 1.250 -5.708 9.787 1.00 97.31 126 GLY A CA 1
ATOM 974 C C . GLY A 1 126 ? 1.273 -4.185 9.937 1.00 97.31 126 GLY A C 1
ATOM 975 O O . GLY A 1 126 ? 0.585 -3.645 10.803 1.00 97.31 126 GLY A O 1
ATOM 976 N N . GLY A 1 127 ? 2.011 -3.480 9.073 1.00 97.50 127 GLY A N 1
ATOM 977 C CA . GLY A 1 127 ? 2.050 -2.016 9.060 1.00 97.50 127 GLY A CA 1
ATOM 978 C C . GLY A 1 127 ? 0.697 -1.407 8.696 1.00 97.50 127 GLY A C 1
ATOM 979 O O . GLY A 1 127 ? 0.205 -0.540 9.418 1.00 97.50 127 GLY A O 1
ATOM 980 N N . MET A 1 128 ? 0.043 -1.927 7.650 1.00 98.44 128 MET A N 1
ATOM 981 C CA . MET A 1 128 ? -1.330 -1.543 7.298 1.00 98.44 128 MET A CA 1
ATOM 982 C C . MET A 1 128 ? -2.278 -1.699 8.489 1.00 98.44 128 MET A C 1
ATOM 984 O O . MET A 1 128 ? -3.011 -0.774 8.839 1.00 98.44 128 MET A O 1
ATOM 988 N N . THR A 1 129 ? -2.234 -2.862 9.136 1.00 98.69 129 THR A N 1
ATOM 989 C CA . THR A 1 129 ? -3.128 -3.174 10.249 1.00 98.69 129 THR A CA 1
ATOM 990 C C . THR A 1 129 ? -2.888 -2.253 11.442 1.00 98.69 129 THR A C 1
ATOM 992 O O . THR A 1 129 ? -3.853 -1.762 12.023 1.00 98.69 129 THR A O 1
ATOM 995 N N . LYS A 1 130 ? -1.627 -1.939 11.776 1.00 98.75 130 LYS A N 1
ATOM 996 C CA . LYS A 1 130 ? -1.298 -0.991 12.856 1.00 98.75 130 LYS A CA 1
ATOM 997 C C . LYS A 1 130 ? -1.895 0.390 12.604 1.00 98.75 130 LYS A C 1
ATOM 999 O O . LYS A 1 130 ? -2.522 0.939 13.507 1.00 98.75 130 LYS A O 1
ATOM 1004 N N . TYR A 1 131 ? -1.759 0.930 11.392 1.00 98.75 131 TYR A N 1
ATOM 1005 C CA . TYR A 1 131 ? -2.324 2.245 11.073 1.00 98.75 131 TYR A CA 1
ATOM 1006 C C . TYR A 1 131 ? -3.857 2.232 11.054 1.00 98.75 131 TYR A C 1
ATOM 1008 O O . TYR A 1 131 ? -4.476 3.195 11.502 1.00 98.75 131 TYR A O 1
ATOM 1016 N N . MET A 1 132 ? -4.491 1.136 10.622 1.00 98.75 132 MET A N 1
ATOM 1017 C CA . MET A 1 132 ? -5.944 0.976 10.754 1.00 98.75 132 MET A CA 1
ATOM 1018 C C . MET A 1 132 ? -6.389 0.907 12.221 1.00 98.75 132 MET A C 1
ATOM 1020 O O . MET A 1 132 ? -7.342 1.585 12.588 1.00 98.75 132 MET A O 1
ATOM 1024 N N . GLN A 1 133 ? -5.691 0.156 13.078 1.00 98.81 133 GLN A N 1
ATOM 1025 C CA . GLN A 1 133 ? -5.972 0.077 14.519 1.00 98.81 133 GLN A CA 1
ATOM 1026 C C . GLN A 1 133 ? -5.795 1.438 15.215 1.00 98.81 133 GLN A C 1
ATOM 1028 O O . GLN A 1 133 ? -6.641 1.847 16.005 1.00 98.81 133 GLN A O 1
ATOM 1033 N N . GLN A 1 134 ? -4.739 2.184 14.883 1.00 98.81 134 GLN A N 1
ATOM 1034 C CA . GLN A 1 134 ? -4.546 3.558 15.363 1.00 98.81 134 GLN A CA 1
ATOM 1035 C C . GLN A 1 134 ? -5.663 4.492 14.882 1.00 98.81 134 GLN A C 1
ATOM 1037 O O . GLN A 1 134 ? -6.191 5.279 15.669 1.00 98.81 134 GLN A O 1
ATOM 1042 N N . GLY A 1 135 ? -6.057 4.372 13.610 1.00 98.69 135 GLY A N 1
ATOM 1043 C CA . GLY A 1 135 ? -7.181 5.109 13.045 1.00 98.69 135 GLY A CA 1
ATOM 1044 C C . GLY A 1 135 ? -8.488 4.825 13.788 1.00 98.69 135 GLY A C 1
ATOM 1045 O O . GLY A 1 135 ? -9.164 5.762 14.204 1.00 98.69 135 GLY A O 1
ATOM 1046 N N . LEU A 1 136 ? -8.802 3.553 14.046 1.00 98.81 136 LEU A N 1
ATOM 1047 C CA . LEU A 1 136 ? -9.960 3.138 14.845 1.00 98.81 136 LEU A CA 1
ATOM 1048 C C . LEU A 1 136 ? -9.954 3.766 16.242 1.00 98.81 136 LEU A C 1
ATOM 1050 O O . LEU A 1 136 ? -10.956 4.359 16.641 1.00 98.81 136 LEU A O 1
ATOM 1054 N N . ASN A 1 137 ? -8.815 3.721 16.940 1.00 98.69 137 ASN A N 1
ATOM 1055 C CA . ASN A 1 137 ? -8.685 4.323 18.267 1.00 98.69 137 ASN A CA 1
ATOM 1056 C C . ASN A 1 137 ? -8.942 5.835 18.234 1.00 98.69 137 ASN A C 1
ATOM 1058 O O . ASN A 1 137 ? -9.634 6.355 19.106 1.00 98.69 137 ASN A O 1
ATOM 1062 N N . SER A 1 138 ? -8.455 6.539 17.205 1.00 98.44 138 SER A N 1
ATOM 1063 C CA . SER A 1 138 ? -8.714 7.978 17.030 1.00 98.44 138 SER A CA 1
ATOM 1064 C C . SER A 1 138 ? -10.183 8.306 16.728 1.00 98.44 138 SER A C 1
ATOM 1066 O O . SER A 1 138 ? -10.643 9.404 17.030 1.00 98.44 138 SER A O 1
ATOM 1068 N N . LEU A 1 139 ? -10.936 7.343 16.185 1.00 98.38 139 LEU A N 1
ATOM 1069 C CA . LEU A 1 139 ? -12.382 7.431 15.965 1.00 98.38 139 LEU A CA 1
ATOM 1070 C C . LEU A 1 139 ? -13.198 6.988 17.194 1.00 98.38 139 LEU A C 1
ATOM 1072 O O . LEU A 1 139 ? -14.420 6.891 17.112 1.00 98.38 139 LEU A O 1
ATOM 1076 N N . GLY A 1 140 ? -12.541 6.713 18.326 1.00 98.06 140 GLY A N 1
ATOM 1077 C CA . GLY A 1 140 ? -13.179 6.294 19.575 1.00 98.06 140 GLY A CA 1
ATOM 1078 C C . GLY A 1 140 ? -13.458 4.792 19.680 1.00 98.06 140 GLY A C 1
ATOM 1079 O O . GLY A 1 140 ? -14.059 4.357 20.661 1.00 98.06 140 GLY A O 1
ATOM 1080 N N . VAL A 1 141 ? -13.014 3.979 18.715 1.00 97.94 141 VAL A N 1
ATOM 1081 C CA . VAL A 1 141 ? -13.168 2.518 18.752 1.00 97.94 141 VAL A CA 1
ATOM 1082 C C . VAL A 1 141 ? -11.905 1.897 19.329 1.00 97.94 141 VAL A C 1
ATOM 1084 O O . VAL A 1 141 ? -10.916 1.723 18.627 1.00 97.94 141 VAL A O 1
ATOM 1087 N N . ASN A 1 142 ? -11.938 1.575 20.621 1.00 96.06 142 ASN A N 1
ATOM 1088 C CA . ASN A 1 142 ? -10.772 1.077 21.344 1.00 96.06 142 ASN A CA 1
ATOM 1089 C C . ASN A 1 142 ? -10.406 -0.361 20.933 1.00 96.06 142 ASN A C 1
ATOM 1091 O O . ASN A 1 142 ? -11.056 -1.329 21.334 1.00 96.06 142 ASN A O 1
ATOM 1095 N N . VAL A 1 143 ? -9.333 -0.495 20.159 1.00 97.81 143 VAL A N 1
ATOM 1096 C CA . VAL A 1 143 ? -8.694 -1.753 19.776 1.00 97.81 143 VAL A CA 1
ATOM 1097 C C . VAL A 1 143 ? -7.215 -1.746 20.161 1.00 97.81 143 VAL A C 1
ATOM 1099 O O . VAL A 1 143 ? -6.545 -0.712 20.219 1.00 97.81 143 VAL A O 1
ATOM 1102 N N . LYS A 1 144 ? -6.668 -2.936 20.410 1.00 98.12 144 LYS A N 1
ATOM 1103 C CA . LYS A 1 144 ? -5.230 -3.100 20.633 1.00 98.12 144 LYS A CA 1
ATOM 1104 C C . LYS A 1 144 ? -4.465 -2.809 19.336 1.00 98.12 144 LYS A C 1
ATOM 1106 O O . LYS A 1 144 ? -4.855 -3.290 18.278 1.00 98.12 144 LYS A O 1
ATOM 1111 N N . ILE A 1 145 ? -3.366 -2.058 19.432 1.00 98.38 145 ILE A N 1
ATOM 1112 C CA . ILE A 1 145 ? -2.464 -1.780 18.303 1.00 98.38 145 ILE A CA 1
ATOM 1113 C C . ILE A 1 145 ? -1.347 -2.831 18.303 1.00 98.38 145 ILE A C 1
ATOM 1115 O O . ILE A 1 145 ? -0.287 -2.631 18.893 1.00 98.38 145 ILE A O 1
ATOM 1119 N N . ASP A 1 146 ? -1.597 -3.981 17.688 1.00 97.88 146 ASP A N 1
ATOM 1120 C CA . ASP A 1 146 ? -0.650 -5.104 17.603 1.00 97.88 146 ASP A CA 1
ATOM 1121 C C . ASP A 1 146 ? -0.258 -5.474 16.165 1.00 97.88 146 ASP A C 1
ATOM 1123 O O . ASP A 1 146 ? 0.695 -6.224 15.959 1.00 97.88 146 ASP A O 1
ATOM 1127 N N . GLY A 1 147 ? -0.928 -4.900 15.162 1.00 97.69 147 GLY A N 1
ATOM 1128 C CA . GLY A 1 147 ? -0.711 -5.215 13.753 1.00 97.69 147 GLY A CA 1
ATOM 1129 C C . GLY A 1 147 ? -1.291 -6.556 13.308 1.00 97.69 147 GLY A C 1
ATOM 1130 O O . GLY A 1 147 ? -1.020 -6.972 12.183 1.00 97.69 147 GLY A O 1
ATOM 1131 N N . ALA A 1 148 ? -2.082 -7.226 14.148 1.00 97.69 148 ALA A N 1
ATOM 1132 C CA . ALA A 1 148 ? -2.768 -8.461 13.798 1.00 97.69 148 ALA A CA 1
ATOM 1133 C C . ALA A 1 148 ? -4.197 -8.170 13.317 1.00 97.69 148 ALA A C 1
ATOM 1135 O O . ALA A 1 148 ? -5.011 -7.591 14.038 1.00 97.69 148 ALA A O 1
ATOM 1136 N N . LEU A 1 149 ? -4.531 -8.598 12.095 1.00 97.50 149 LEU A N 1
ATOM 1137 C CA . LEU A 1 149 ? -5.864 -8.404 11.514 1.00 97.50 149 LEU A CA 1
ATOM 1138 C C . LEU A 1 149 ? -6.823 -9.505 11.996 1.00 97.50 149 LEU A C 1
ATOM 1140 O O . LEU A 1 149 ? -7.270 -10.358 11.235 1.00 97.50 149 LEU A O 1
ATOM 1144 N N . GLY A 1 150 ? -7.078 -9.527 13.304 1.00 97.25 150 GLY A N 1
ATOM 1145 C CA . GLY A 1 150 ? -7.954 -10.506 13.944 1.00 97.25 150 GLY A CA 1
ATOM 1146 C C . GLY A 1 150 ? -9.434 -10.116 13.907 1.00 97.25 150 GLY A C 1
ATOM 1147 O O . GLY A 1 150 ? -9.802 -8.999 13.538 1.00 97.25 150 GLY A O 1
ATOM 1148 N N . LYS A 1 151 ? -10.292 -11.027 14.388 1.00 97.69 151 LYS A N 1
ATOM 1149 C CA . LYS A 1 151 ? -11.755 -10.842 14.454 1.00 97.69 151 LYS A CA 1
ATOM 1150 C C . LYS A 1 151 ? -12.161 -9.511 15.098 1.00 97.69 151 LYS A C 1
ATOM 1152 O O . LYS A 1 151 ? -13.016 -8.821 14.562 1.00 97.69 151 LYS A O 1
ATOM 1157 N N . ASN A 1 152 ? -11.529 -9.127 16.208 1.00 97.50 152 ASN A N 1
ATOM 1158 C CA . ASN A 1 152 ? -11.864 -7.882 16.910 1.00 97.50 152 ASN A CA 1
ATOM 1159 C C . ASN A 1 152 ? -11.573 -6.642 16.053 1.00 97.50 152 ASN A C 1
ATOM 1161 O O . ASN A 1 152 ? -12.397 -5.734 15.992 1.00 97.50 152 ASN A O 1
ATOM 1165 N N . THR A 1 153 ? -10.433 -6.621 15.356 1.00 98.56 153 THR A N 1
ATOM 1166 C CA . THR A 1 153 ? -10.086 -5.529 14.440 1.00 98.56 153 THR A CA 1
ATOM 1167 C C . THR A 1 153 ? -11.027 -5.504 13.238 1.00 98.56 153 THR A C 1
ATOM 1169 O O . THR A 1 153 ? -11.525 -4.439 12.902 1.00 98.56 153 THR A O 1
ATOM 1172 N N . LEU A 1 154 ? -11.350 -6.652 12.634 1.00 98.56 154 LEU A N 1
ATOM 1173 C CA . LEU A 1 154 ? -12.294 -6.725 11.508 1.00 98.56 154 LEU A CA 1
ATOM 1174 C C . LEU A 1 154 ? -13.705 -6.242 11.886 1.00 98.56 154 LEU A C 1
ATOM 1176 O O . LEU A 1 154 ? -14.326 -5.490 11.130 1.00 98.56 154 LEU A O 1
ATOM 1180 N N . THR A 1 155 ? -14.192 -6.610 13.075 1.00 98.38 155 THR A N 1
ATOM 1181 C CA . THR A 1 155 ? -15.465 -6.106 13.610 1.00 98.38 155 THR A CA 1
ATOM 1182 C C . THR A 1 155 ? -15.425 -4.589 13.792 1.00 98.38 155 THR A C 1
ATOM 1184 O O . THR A 1 155 ? -16.346 -3.903 13.359 1.00 98.38 155 THR A O 1
ATOM 1187 N N . ALA A 1 156 ? -14.348 -4.055 14.374 1.00 98.62 156 ALA A N 1
ATOM 1188 C CA . ALA A 1 156 ? -14.173 -2.618 14.578 1.00 98.62 156 ALA A CA 1
ATOM 1189 C C . ALA A 1 156 ? -14.077 -1.834 13.256 1.00 98.62 156 ALA A C 1
ATOM 1191 O O . ALA A 1 156 ? -14.671 -0.768 13.118 1.00 98.62 156 ALA A O 1
ATOM 1192 N N . ILE A 1 157 ? -13.380 -2.377 12.252 1.00 98.69 157 ILE A N 1
ATOM 1193 C CA . ILE A 1 157 ? -13.337 -1.806 10.896 1.00 98.69 157 ILE A CA 1
ATOM 1194 C C . ILE A 1 157 ? -14.750 -1.713 10.312 1.00 98.69 157 ILE A C 1
ATOM 1196 O O . ILE A 1 157 ? -15.106 -0.704 9.711 1.00 98.69 157 ILE A O 1
ATOM 1200 N N . SER A 1 158 ? -15.565 -2.748 10.513 1.00 97.88 158 SER A N 1
ATOM 1201 C CA . SER A 1 158 ? -16.931 -2.802 9.983 1.00 97.88 158 SER A CA 1
ATOM 1202 C C . SER A 1 158 ? -17.914 -1.888 10.728 1.00 97.88 158 SER A C 1
ATOM 1204 O O . SER A 1 158 ? -19.000 -1.633 10.215 1.00 97.88 158 SER A O 1
ATOM 1206 N N . SER A 1 159 ? -17.560 -1.386 11.919 1.00 97.88 159 SER A N 1
ATOM 1207 C CA . SER A 1 159 ? -18.425 -0.517 12.730 1.00 97.88 159 SER A CA 1
ATOM 1208 C C . SER A 1 159 ? -18.226 0.981 12.485 1.00 97.88 159 SER A C 1
ATOM 1210 O O . SER A 1 159 ? -18.908 1.789 13.112 1.00 97.88 159 SER A O 1
ATOM 1212 N N . VAL A 1 160 ? -17.280 1.375 11.629 1.00 98.50 160 VAL A N 1
ATOM 1213 C CA . VAL A 1 160 ? -16.971 2.785 11.345 1.00 98.50 160 VAL A CA 1
ATOM 1214 C C . VAL A 1 160 ? -17.210 3.129 9.880 1.00 98.50 160 VAL A C 1
ATOM 1216 O O . VAL A 1 160 ? -17.241 2.260 9.012 1.00 98.50 160 VAL A O 1
ATOM 1219 N N . ASP A 1 161 ? -17.351 4.424 9.594 1.00 98.44 161 ASP A N 1
ATOM 1220 C CA . ASP A 1 161 ? -17.380 4.900 8.213 1.00 98.44 161 ASP A CA 1
ATOM 1221 C C . ASP A 1 161 ? -16.024 4.626 7.519 1.00 98.44 161 ASP A C 1
ATOM 1223 O O . ASP A 1 161 ? -14.981 5.065 8.024 1.00 98.44 161 ASP A O 1
ATOM 1227 N N . PRO A 1 162 ? -16.008 3.938 6.360 1.00 98.38 162 PRO A N 1
ATOM 1228 C CA . PRO A 1 162 ? -14.777 3.598 5.653 1.00 98.38 162 PRO A CA 1
ATOM 1229 C C . PRO A 1 162 ? -13.902 4.801 5.293 1.00 98.38 162 PRO A C 1
ATOM 1231 O O . PRO A 1 162 ? -12.681 4.720 5.407 1.00 98.38 162 PRO A O 1
ATOM 1234 N N . ILE A 1 163 ? -14.499 5.921 4.874 1.00 98.31 163 ILE A N 1
ATOM 1235 C CA . ILE A 1 163 ? -13.744 7.108 4.452 1.00 98.31 163 ILE A CA 1
ATOM 1236 C C . ILE A 1 163 ? -13.084 7.758 5.669 1.00 98.31 163 ILE A C 1
ATOM 1238 O O . ILE A 1 163 ? -11.889 8.062 5.624 1.00 98.31 163 ILE A O 1
ATOM 1242 N N . LYS A 1 164 ? -13.814 7.895 6.783 1.00 98.75 164 LYS A N 1
ATOM 1243 C CA . LYS A 1 164 ? -13.241 8.374 8.050 1.00 98.75 164 LYS A CA 1
ATOM 1244 C C . LYS A 1 164 ? -12.089 7.490 8.515 1.00 98.75 164 LYS A C 1
ATOM 1246 O O . LYS A 1 164 ? -11.072 8.014 8.964 1.00 98.75 164 LYS A O 1
ATOM 1251 N N . LEU A 1 165 ? -12.202 6.168 8.365 1.00 98.88 165 LEU A N 1
ATOM 1252 C CA . LEU A 1 165 ? -11.114 5.254 8.711 1.00 98.88 165 LEU A CA 1
ATOM 1253 C C . LEU A 1 165 ? -9.885 5.441 7.810 1.00 98.88 165 LEU A C 1
ATOM 1255 O O . LEU A 1 165 ? -8.771 5.488 8.327 1.00 98.88 165 LEU A O 1
ATOM 1259 N N . MET A 1 166 ? -10.053 5.601 6.492 1.00 98.81 166 MET A N 1
ATOM 1260 C CA . MET A 1 166 ? -8.925 5.889 5.590 1.00 98.81 166 MET A CA 1
ATOM 1261 C C . MET A 1 166 ? -8.205 7.189 5.971 1.00 98.81 166 MET A C 1
ATOM 1263 O O . MET A 1 166 ? -6.971 7.238 5.993 1.00 98.81 166 MET A O 1
ATOM 1267 N N . GLN A 1 167 ? -8.971 8.240 6.283 1.00 98.81 167 GLN A N 1
ATOM 1268 C CA . GLN A 1 167 ? -8.442 9.533 6.721 1.00 98.81 167 GLN A CA 1
ATOM 1269 C C . GLN A 1 167 ? -7.668 9.383 8.035 1.00 98.81 167 GLN A C 1
ATOM 1271 O O . GLN A 1 167 ? -6.508 9.787 8.114 1.00 98.81 167 GLN A O 1
ATOM 1276 N N . ALA A 1 168 ? -8.277 8.734 9.029 1.00 98.81 168 ALA A N 1
ATOM 1277 C CA . ALA A 1 168 ? -7.683 8.489 10.338 1.00 98.81 168 ALA A CA 1
ATOM 1278 C C . ALA A 1 168 ? -6.395 7.654 10.255 1.00 98.81 168 ALA A C 1
ATOM 1280 O O . ALA A 1 168 ? -5.371 8.040 10.815 1.00 98.81 168 ALA A O 1
ATOM 1281 N N . ALA A 1 169 ? -6.400 6.561 9.488 1.00 98.81 169 ALA A N 1
ATOM 1282 C CA . ALA A 1 169 ? -5.216 5.731 9.269 1.00 98.81 169 ALA A CA 1
ATOM 1283 C C . ALA A 1 169 ? -4.100 6.488 8.524 1.00 98.81 169 ALA A C 1
ATOM 1285 O O . ALA A 1 169 ? -2.919 6.324 8.825 1.00 98.81 169 ALA A O 1
ATOM 1286 N N . SER A 1 170 ? -4.458 7.355 7.571 1.00 98.69 170 SER A N 1
ATOM 1287 C CA . SER A 1 170 ? -3.484 8.195 6.860 1.00 98.69 170 SER A CA 1
ATOM 1288 C C . SER A 1 170 ? -2.847 9.236 7.780 1.00 98.69 170 SER A C 1
ATOM 1290 O O . SER A 1 170 ? -1.644 9.468 7.687 1.00 98.69 170 SER A O 1
ATOM 1292 N N . MET A 1 171 ? -3.624 9.837 8.687 1.00 98.62 171 MET A N 1
ATOM 1293 C CA . MET A 1 171 ? -3.094 10.738 9.714 1.00 98.62 171 MET A CA 1
ATOM 1294 C C . MET A 1 171 ? -2.170 9.997 10.683 1.00 98.62 171 MET A C 1
ATOM 1296 O O . MET A 1 171 ? -1.062 10.466 10.924 1.00 98.62 171 MET A O 1
ATOM 1300 N N . ALA A 1 172 ? -2.570 8.810 11.150 1.00 98.44 172 ALA A N 1
ATOM 1301 C CA . ALA A 1 172 ? -1.739 7.976 12.016 1.00 98.44 172 ALA A CA 1
ATOM 1302 C C . ALA A 1 172 ? -0.377 7.656 11.375 1.00 98.44 172 ALA A C 1
ATOM 1304 O O . ALA A 1 172 ? 0.660 7.779 12.028 1.00 98.44 172 ALA A O 1
ATOM 1305 N N . GLN A 1 173 ? -0.361 7.331 10.077 1.00 98.25 173 GLN A N 1
ATOM 1306 C CA . GLN A 1 173 ? 0.888 7.104 9.353 1.00 98.25 173 GLN A CA 1
ATOM 1307 C C . GLN A 1 173 ? 1.753 8.364 9.256 1.00 98.25 173 GLN A C 1
ATOM 1309 O O . GLN A 1 173 ? 2.956 8.282 9.489 1.00 98.25 173 GLN A O 1
ATOM 1314 N N . LYS A 1 174 ? 1.173 9.526 8.933 1.00 97.62 174 LYS A N 1
ATOM 1315 C CA . LYS A 1 174 ? 1.933 10.786 8.867 1.00 97.62 174 LYS A CA 1
ATOM 1316 C C . LYS A 1 174 ? 2.589 11.116 10.204 1.00 97.62 174 LYS A C 1
ATOM 1318 O O . LYS A 1 174 ? 3.784 11.387 10.234 1.00 97.62 174 LYS A O 1
ATOM 1323 N N . SER A 1 175 ? 1.837 11.018 11.300 1.00 97.38 175 SER A N 1
ATOM 1324 C CA . SER A 1 175 ? 2.360 11.293 12.640 1.00 97.38 175 SER A CA 1
ATOM 1325 C C . SER A 1 175 ? 3.489 10.339 13.039 1.00 97.38 175 SER A C 1
ATOM 1327 O O . SER A 1 175 ? 4.465 10.769 13.648 1.00 97.38 175 SER A O 1
ATOM 1329 N N . ASP A 1 176 ? 3.398 9.057 12.673 1.00 95.81 176 ASP A N 1
ATOM 1330 C CA . ASP A 1 176 ? 4.480 8.094 12.904 1.00 95.81 176 ASP A CA 1
ATOM 1331 C C . ASP A 1 176 ? 5.739 8.430 12.080 1.00 95.81 176 ASP A C 1
ATOM 1333 O O . ASP A 1 176 ? 6.852 8.399 12.605 1.00 95.81 176 ASP A O 1
ATOM 1337 N N . GLU A 1 177 ? 5.586 8.821 10.811 1.00 95.50 177 GLU A N 1
ATOM 1338 C CA . GLU A 1 177 ? 6.716 9.256 9.978 1.00 95.50 177 GLU A CA 1
ATOM 1339 C C . GLU A 1 177 ? 7.382 10.534 10.501 1.00 95.50 177 GLU A C 1
ATOM 1341 O O . GLU A 1 177 ? 8.612 10.612 10.557 1.00 95.50 177 GLU A O 1
ATOM 1346 N N . GLU A 1 178 ? 6.594 11.511 10.946 1.00 95.25 178 GLU A N 1
ATOM 1347 C CA . GLU A 1 178 ? 7.091 12.735 11.579 1.00 95.25 178 GLU A CA 1
ATOM 1348 C C . GLU A 1 178 ? 7.837 12.431 12.883 1.00 95.25 178 GLU A C 1
ATOM 1350 O O . GLU A 1 178 ? 8.937 12.944 13.099 1.00 95.25 178 GLU A O 1
ATOM 1355 N N . ALA A 1 179 ? 7.298 11.549 13.730 1.00 96.06 179 ALA A N 1
ATOM 1356 C CA . ALA A 1 179 ? 7.954 11.128 14.966 1.00 96.06 179 ALA A CA 1
ATOM 1357 C C . ALA A 1 179 ? 9.297 10.432 14.687 1.00 96.06 179 ALA A C 1
ATOM 1359 O O . ALA A 1 179 ? 10.306 10.730 15.331 1.00 96.06 179 ALA A O 1
ATOM 1360 N N . LYS A 1 180 ? 9.338 9.556 13.679 1.00 92.69 180 LYS A N 1
ATOM 1361 C CA . LYS A 1 180 ? 10.564 8.890 13.225 1.00 92.69 180 LYS A CA 1
ATOM 1362 C C . LYS A 1 180 ? 11.597 9.872 12.671 1.00 92.69 180 LYS A C 1
ATOM 1364 O O . LYS A 1 180 ? 12.785 9.703 12.931 1.00 92.69 180 LYS A O 1
ATOM 1369 N N . ALA A 1 181 ? 11.169 10.889 11.928 1.00 93.00 181 ALA A N 1
ATOM 1370 C CA . ALA A 1 181 ? 12.059 11.926 11.408 1.00 93.00 181 ALA A CA 1
ATOM 1371 C C . ALA A 1 181 ? 12.566 12.875 12.501 1.00 93.00 181 ALA A C 1
ATOM 1373 O O . ALA A 1 181 ? 13.714 13.307 12.455 1.00 93.00 181 ALA A O 1
ATOM 1374 N N . LYS A 1 182 ? 11.751 13.143 13.525 1.00 94.44 182 LYS A N 1
ATOM 1375 C CA . LYS A 1 182 ? 12.188 13.873 14.719 1.00 94.44 182 LYS A CA 1
ATOM 1376 C C . LYS A 1 182 ? 13.256 13.097 15.496 1.00 94.44 182 LYS A C 1
ATOM 1378 O O . LYS A 1 182 ? 14.192 13.703 16.003 1.00 94.44 182 LYS A O 1
ATOM 1383 N N . ALA A 1 183 ? 13.120 11.773 15.585 1.00 95.56 183 ALA A N 1
ATOM 1384 C CA . ALA A 1 183 ? 14.102 10.908 16.239 1.00 95.56 183 ALA A CA 1
ATOM 1385 C C . ALA A 1 183 ? 15.378 10.695 15.402 1.00 95.56 183 ALA A C 1
ATOM 1387 O O . ALA A 1 183 ? 16.441 10.450 15.965 1.00 95.56 183 ALA A O 1
ATOM 1388 N N . ASN A 1 184 ? 15.283 10.782 14.071 1.00 91.19 184 ASN A N 1
ATOM 1389 C CA . ASN A 1 184 ? 16.413 10.654 13.156 1.00 91.19 184 ASN A CA 1
ATOM 1390 C C . ASN A 1 184 ? 16.349 11.724 12.043 1.00 91.19 184 ASN A C 1
ATOM 1392 O O . ASN A 1 184 ? 15.634 11.523 11.051 1.00 91.19 184 ASN A O 1
ATOM 1396 N N . PRO A 1 185 ? 17.131 12.816 12.157 1.00 90.75 185 PRO A N 1
ATOM 1397 C CA . PRO A 1 185 ? 17.144 13.912 11.187 1.00 90.75 185 PRO A CA 1
ATOM 1398 C C . PRO A 1 185 ? 17.462 13.495 9.744 1.00 90.75 185 PRO A C 1
ATOM 1400 O O . PRO A 1 185 ? 16.920 14.090 8.810 1.00 90.75 185 PRO A O 1
ATOM 1403 N N . ASP A 1 186 ? 18.237 12.423 9.526 1.00 88.62 186 ASP A N 1
ATOM 1404 C CA . ASP A 1 186 ? 18.542 11.919 8.176 1.00 88.62 186 ASP A CA 1
ATOM 1405 C C . ASP A 1 186 ? 17.290 11.467 7.420 1.00 88.62 186 ASP A C 1
ATOM 1407 O O . ASP A 1 186 ? 17.302 11.350 6.188 1.00 88.62 186 ASP A O 1
ATOM 1411 N N . ARG A 1 187 ? 16.191 11.227 8.147 1.00 88.50 187 ARG A N 1
ATOM 1412 C CA . ARG A 1 187 ? 14.910 10.834 7.572 1.00 88.50 187 ARG A CA 1
ATOM 1413 C C . ARG A 1 187 ? 14.043 12.000 7.108 1.00 88.50 187 ARG A C 1
ATOM 1415 O O . ARG A 1 187 ? 13.149 11.775 6.292 1.00 88.50 187 ARG A O 1
ATOM 1422 N N . VAL A 1 188 ? 14.304 13.230 7.559 1.00 90.94 188 VAL A N 1
ATOM 1423 C CA . VAL A 1 188 ? 13.500 14.424 7.218 1.00 90.94 188 VAL A CA 1
ATOM 1424 C C . VAL A 1 188 ? 13.394 14.604 5.703 1.00 90.94 188 VAL A C 1
ATOM 1426 O O . VAL A 1 188 ? 12.325 14.897 5.171 1.00 90.94 188 VAL A O 1
ATOM 1429 N N . LYS A 1 189 ? 14.483 14.314 4.986 1.00 89.25 189 LYS A N 1
ATOM 1430 C CA . LYS A 1 189 ? 14.573 14.409 3.523 1.00 89.25 189 LYS A CA 1
ATOM 1431 C C . LYS A 1 189 ? 13.588 13.501 2.764 1.00 89.25 189 LYS A C 1
ATOM 1433 O O . LYS A 1 189 ? 13.354 13.730 1.576 1.00 89.25 189 LYS A O 1
ATOM 1438 N N . PHE A 1 190 ? 13.026 12.475 3.410 1.00 87.12 190 PHE A N 1
ATOM 1439 C CA . PHE A 1 190 ? 12.037 11.569 2.812 1.00 87.12 190 PHE A CA 1
ATOM 1440 C C . PHE A 1 190 ? 10.585 11.995 3.071 1.00 87.12 190 PHE A C 1
ATOM 1442 O O . PHE A 1 190 ? 9.697 11.566 2.332 1.00 87.12 190 PHE A O 1
ATOM 1449 N N . LEU A 1 191 ? 10.328 12.846 4.075 1.00 90.62 191 LEU A N 1
ATOM 1450 C CA . LEU A 1 191 ? 8.970 13.226 4.484 1.00 90.62 191 LEU A CA 1
ATOM 1451 C C . LEU A 1 191 ? 8.111 13.800 3.348 1.00 90.62 191 LEU A C 1
ATOM 1453 O O . LEU A 1 191 ? 6.962 13.374 3.237 1.00 90.62 191 LEU A O 1
ATOM 1457 N N . PRO A 1 192 ? 8.610 14.694 2.467 1.00 91.19 192 PRO A N 1
ATOM 1458 C CA . PRO A 1 192 ? 7.780 15.225 1.387 1.00 91.19 192 PRO A CA 1
ATOM 1459 C C . PRO A 1 192 ? 7.248 14.127 0.453 1.00 91.19 192 PRO A C 1
ATOM 1461 O O . PRO A 1 192 ? 6.058 14.092 0.148 1.00 91.19 192 PRO A O 1
ATOM 1464 N N . GLY A 1 193 ? 8.109 13.184 0.052 1.00 88.44 193 GLY A N 1
ATOM 1465 C CA . GLY A 1 193 ? 7.725 12.068 -0.819 1.00 88.44 193 GLY A CA 1
ATOM 1466 C C . GLY A 1 193 ? 6.754 11.103 -0.140 1.00 88.44 193 GLY A C 1
ATOM 1467 O O . GLY A 1 193 ? 5.746 10.713 -0.730 1.00 88.44 193 GLY A O 1
ATOM 1468 N N . LEU A 1 194 ? 7.010 10.782 1.131 1.00 90.81 194 LEU A N 1
ATOM 1469 C CA . LEU A 1 194 ? 6.129 9.946 1.947 1.00 90.81 194 LEU A CA 1
ATOM 1470 C C . LEU A 1 194 ? 4.739 10.569 2.106 1.00 90.81 194 LEU A C 1
ATOM 1472 O O . LEU A 1 194 ? 3.733 9.898 1.878 1.00 90.81 194 LEU A O 1
ATOM 1476 N N . ASN A 1 195 ? 4.673 11.860 2.427 1.00 92.75 195 ASN A N 1
ATOM 1477 C CA . ASN A 1 195 ? 3.415 12.581 2.587 1.00 92.75 195 ASN A CA 1
ATOM 1478 C C . ASN A 1 195 ? 2.625 12.646 1.279 1.00 92.75 195 ASN A C 1
ATOM 1480 O O . ASN A 1 195 ? 1.414 12.416 1.292 1.00 92.75 195 ASN A O 1
ATOM 1484 N N . ASN A 1 196 ? 3.300 12.878 0.150 1.00 92.25 196 ASN A N 1
ATOM 1485 C CA . ASN A 1 196 ? 2.667 12.843 -1.166 1.00 92.25 196 ASN A CA 1
ATOM 1486 C C . ASN A 1 196 ? 2.081 11.459 -1.469 1.00 92.25 196 ASN A C 1
ATOM 1488 O O . ASN A 1 196 ? 0.920 11.367 -1.865 1.00 92.25 196 ASN A O 1
ATOM 1492 N N . ARG A 1 197 ? 2.820 10.373 -1.206 1.00 91.12 197 ARG A N 1
ATOM 1493 C CA . ARG A 1 197 ? 2.302 9.009 -1.399 1.00 91.12 197 ARG A CA 1
ATOM 1494 C C . ARG A 1 197 ? 1.098 8.718 -0.504 1.00 91.12 197 ARG A C 1
ATOM 1496 O O . ARG A 1 197 ? 0.105 8.173 -0.982 1.00 91.12 197 ARG A O 1
ATOM 1503 N N . ILE A 1 198 ? 1.149 9.113 0.768 1.00 95.44 198 ILE A N 1
ATOM 1504 C CA . ILE A 1 198 ? 0.029 8.934 1.705 1.00 95.44 198 ILE A CA 1
ATOM 1505 C C . ILE A 1 198 ? -1.217 9.685 1.214 1.00 95.44 198 ILE A C 1
ATOM 1507 O O . ILE A 1 198 ? -2.311 9.121 1.235 1.00 95.44 198 ILE A O 1
ATOM 1511 N N . ASN A 1 199 ? -1.058 10.925 0.741 1.00 95.75 199 ASN A N 1
ATOM 1512 C CA . ASN A 1 199 ? -2.155 11.728 0.197 1.00 95.75 199 ASN A CA 1
ATOM 1513 C C . ASN A 1 199 ? -2.744 11.110 -1.074 1.00 95.75 199 ASN A C 1
ATOM 1515 O O . ASN A 1 199 ? -3.959 10.951 -1.162 1.00 95.75 199 ASN A O 1
ATOM 1519 N N . ASN A 1 200 ? -1.894 10.707 -2.020 1.00 93.50 200 ASN A N 1
ATOM 1520 C CA . ASN A 1 200 ? -2.328 10.092 -3.273 1.00 93.50 200 ASN A CA 1
ATOM 1521 C C . ASN A 1 200 ? -3.097 8.788 -3.022 1.00 93.50 200 ASN A C 1
ATOM 1523 O O . ASN A 1 200 ? -4.145 8.557 -3.623 1.00 93.50 200 ASN A O 1
ATOM 1527 N N . ARG A 1 201 ? -2.623 7.955 -2.086 1.00 96.44 201 ARG A N 1
ATOM 1528 C CA . ARG A 1 201 ? -3.323 6.731 -1.679 1.00 96.44 201 ARG A CA 1
ATOM 1529 C C . ARG A 1 201 ? -4.681 7.031 -1.049 1.00 96.44 201 ARG A C 1
ATOM 1531 O O . ARG A 1 201 ? -5.645 6.337 -1.362 1.00 96.44 201 ARG A O 1
ATOM 1538 N N . LEU A 1 202 ? -4.762 8.021 -0.156 1.00 97.12 202 LEU A N 1
ATOM 1539 C CA . LEU A 1 202 ? -6.029 8.424 0.461 1.00 97.12 202 LEU A CA 1
ATOM 1540 C C . LEU A 1 202 ? -7.036 8.867 -0.607 1.00 97.12 202 LEU A C 1
ATOM 1542 O O . LEU A 1 202 ? -8.160 8.376 -0.635 1.00 97.12 202 LEU A O 1
ATOM 1546 N N . ASP A 1 203 ? -6.608 9.742 -1.508 1.00 95.81 203 ASP A N 1
ATOM 1547 C CA . ASP A 1 203 ? -7.429 10.270 -2.592 1.00 95.81 203 ASP A CA 1
ATOM 1548 C C . ASP A 1 203 ? -7.915 9.166 -3.555 1.00 95.81 203 ASP A C 1
ATOM 1550 O O . ASP A 1 203 ? -9.117 9.021 -3.793 1.00 95.81 203 ASP A O 1
ATOM 1554 N N . ALA A 1 204 ? -7.013 8.304 -4.037 1.00 94.44 204 ALA A N 1
ATOM 1555 C CA . ALA A 1 204 ? -7.377 7.167 -4.884 1.00 94.44 204 ALA A CA 1
ATOM 1556 C C . ALA A 1 204 ? -8.284 6.158 -4.159 1.00 94.44 204 ALA A C 1
ATOM 1558 O O . ALA A 1 204 ? -9.215 5.617 -4.758 1.00 94.44 204 ALA A O 1
ATOM 1559 N N . GLY A 1 205 ? -8.034 5.916 -2.869 1.00 96.69 205 GLY A N 1
ATOM 1560 C CA . GLY A 1 205 ? -8.842 5.044 -2.021 1.00 96.69 205 GLY A CA 1
ATOM 1561 C C . GLY A 1 205 ? -10.276 5.546 -1.854 1.00 96.69 205 GLY A C 1
ATOM 1562 O O . GLY A 1 205 ? -11.216 4.765 -1.988 1.00 96.69 205 GLY A O 1
ATOM 1563 N N . ILE A 1 206 ? -10.457 6.853 -1.640 1.00 96.44 206 ILE A N 1
ATOM 1564 C CA . ILE A 1 206 ? -11.783 7.480 -1.556 1.00 96.44 206 ILE A CA 1
ATOM 1565 C C . ILE A 1 206 ? -12.519 7.362 -2.893 1.00 96.44 206 ILE A C 1
ATOM 1567 O O . ILE A 1 206 ? -13.672 6.935 -2.912 1.00 96.44 206 ILE A O 1
ATOM 1571 N N . LYS A 1 207 ? -11.860 7.651 -4.022 1.00 93.69 207 LYS A N 1
ATOM 1572 C CA . LYS A 1 207 ? -12.472 7.477 -5.353 1.00 93.69 207 LYS A CA 1
ATOM 1573 C C . LYS A 1 207 ? -12.909 6.039 -5.595 1.00 93.69 207 LYS A C 1
ATOM 1575 O O . LYS A 1 207 ? -14.040 5.811 -6.016 1.00 93.69 207 LYS A O 1
ATOM 1580 N N . TYR A 1 208 ? -12.050 5.080 -5.250 1.00 94.62 208 TYR A N 1
ATOM 1581 C CA . TYR A 1 208 ? -12.375 3.659 -5.313 1.00 94.62 208 TYR A CA 1
ATOM 1582 C C . TYR A 1 208 ? -13.618 3.326 -4.467 1.00 94.62 208 TYR A C 1
ATOM 1584 O O . TYR A 1 208 ? -14.544 2.690 -4.965 1.00 94.62 208 TYR A O 1
ATOM 1592 N N . ALA A 1 209 ? -13.695 3.819 -3.226 1.00 95.06 209 ALA A N 1
ATOM 1593 C CA . ALA A 1 209 ? -14.853 3.627 -2.347 1.00 95.06 209 ALA A CA 1
ATOM 1594 C C . ALA A 1 209 ? -16.154 4.246 -2.893 1.00 95.06 209 ALA A C 1
ATOM 1596 O O . ALA A 1 209 ? -17.244 3.760 -2.582 1.00 95.06 209 ALA A O 1
ATOM 1597 N N . MET A 1 210 ? -16.038 5.309 -3.691 1.00 93.38 210 MET A N 1
ATOM 1598 C CA . MET A 1 210 ? -17.147 5.988 -4.369 1.00 93.38 210 MET A CA 1
ATOM 1599 C C . MET A 1 210 ? -17.514 5.351 -5.720 1.00 93.38 210 MET A C 1
ATOM 1601 O O . MET A 1 210 ? -18.431 5.830 -6.381 1.00 93.38 210 MET A O 1
ATOM 1605 N N . GLY A 1 211 ? -16.811 4.299 -6.156 1.00 89.44 211 GLY A N 1
ATOM 1606 C CA . GLY A 1 211 ? -17.006 3.690 -7.477 1.00 89.44 211 GLY A CA 1
ATOM 1607 C C . GLY A 1 211 ? -16.499 4.553 -8.639 1.00 89.44 211 GLY A C 1
ATOM 1608 O O . GLY A 1 211 ? -16.783 4.262 -9.801 1.00 89.44 211 GLY A O 1
ATOM 1609 N N . ILE A 1 212 ? -15.734 5.608 -8.349 1.00 83.06 212 ILE A N 1
ATOM 1610 C CA . ILE A 1 212 ? -15.093 6.454 -9.353 1.00 83.06 212 ILE A CA 1
ATOM 1611 C C . ILE A 1 212 ? -13.821 5.742 -9.805 1.00 83.06 212 ILE A C 1
ATOM 1613 O O . ILE A 1 212 ? -12.964 5.408 -8.984 1.00 83.06 212 ILE A O 1
ATOM 1617 N N . LYS A 1 213 ? -13.675 5.519 -11.117 1.00 65.38 213 LYS A N 1
ATOM 1618 C CA . LYS A 1 213 ? -12.462 4.902 -11.666 1.00 65.38 213 LYS A CA 1
ATOM 1619 C C . LYS A 1 213 ? -11.245 5.770 -11.313 1.00 65.38 213 LYS A C 1
ATOM 1621 O O . LYS A 1 213 ? -11.192 6.931 -11.728 1.00 65.38 213 LYS A O 1
ATOM 1626 N N . PRO A 1 214 ? -10.268 5.241 -10.559 1.00 53.69 214 PRO A N 1
ATOM 1627 C CA . PRO A 1 214 ? -9.065 5.989 -10.254 1.00 53.69 214 PRO A CA 1
ATOM 1628 C C . PRO A 1 214 ? -8.213 6.102 -11.524 1.00 53.69 214 PRO A C 1
ATOM 1630 O O . PRO A 1 214 ? -7.976 5.114 -12.218 1.00 53.69 214 PRO A O 1
ATOM 1633 N N . GLY A 1 215 ? -7.778 7.317 -11.837 1.00 52.44 215 GLY A N 1
ATOM 1634 C CA . GLY A 1 215 ? -6.900 7.622 -12.959 1.00 52.44 215 GLY A CA 1
ATOM 1635 C C . GLY A 1 215 ? -5.964 8.769 -12.580 1.00 52.44 215 GLY A C 1
ATOM 1636 O O . GLY A 1 215 ? -6.264 9.514 -11.645 1.00 52.44 215 GLY A O 1
ATOM 1637 N N . PRO A 1 216 ? -4.839 8.939 -13.290 1.00 45.81 216 PRO A N 1
ATOM 1638 C CA . PRO A 1 216 ? -3.772 9.853 -12.885 1.00 45.81 216 PRO A CA 1
ATOM 1639 C C . PRO A 1 216 ? -4.160 11.347 -12.895 1.00 45.81 216 PRO A C 1
ATOM 1641 O O . PRO A 1 216 ? -3.387 12.151 -12.395 1.00 45.81 216 PRO A O 1
ATOM 1644 N N . ASN A 1 217 ? -5.348 11.713 -13.405 1.00 42.78 217 ASN A N 1
ATOM 1645 C CA . ASN A 1 217 ? -5.816 13.100 -13.550 1.00 42.78 217 ASN A CA 1
ATOM 1646 C C . ASN A 1 217 ? -7.210 13.404 -12.957 1.00 42.78 217 ASN A C 1
ATOM 1648 O O . ASN A 1 217 ? -7.775 14.449 -13.258 1.00 42.78 217 ASN A O 1
ATOM 1652 N N . THR A 1 218 ? -7.812 12.549 -12.126 1.00 40.53 218 THR A N 1
ATOM 1653 C CA . THR A 1 218 ? -9.130 12.882 -11.548 1.00 40.53 218 THR A CA 1
ATOM 1654 C C . THR A 1 218 ? -8.981 13.650 -10.239 1.00 40.53 218 THR A C 1
ATOM 1656 O O . THR A 1 218 ? -8.941 13.043 -9.187 1.00 40.53 218 THR A O 1
ATOM 1659 N N . SER A 1 219 ? -8.897 14.977 -10.235 1.00 37.16 219 SER A N 1
ATOM 1660 C CA . SER A 1 219 ? -9.096 15.734 -8.986 1.00 37.16 219 SER A CA 1
ATOM 1661 C C . SER A 1 219 ? -10.543 15.555 -8.501 1.00 37.16 219 SER A C 1
ATOM 1663 O O . SER A 1 219 ? -11.471 15.627 -9.303 1.00 37.16 219 SER A O 1
ATOM 1665 N N . VAL A 1 220 ? -10.764 15.364 -7.192 1.00 42.53 220 VAL A N 1
ATOM 1666 C CA . VAL A 1 220 ? -12.119 15.308 -6.584 1.00 42.53 220 VAL A CA 1
ATOM 1667 C C . VAL A 1 220 ? -12.921 16.591 -6.855 1.00 42.53 220 VAL A C 1
ATOM 1669 O O . VAL A 1 220 ? -14.149 16.570 -6.825 1.00 42.53 220 VAL A O 1
ATOM 1672 N N . LYS A 1 221 ? -12.240 17.705 -7.162 1.00 35.59 221 LYS A N 1
ATOM 1673 C CA . LYS A 1 221 ? -12.886 18.976 -7.518 1.00 35.59 221 LYS A CA 1
ATOM 1674 C C . LYS A 1 221 ? -13.528 18.986 -8.912 1.00 35.59 221 LYS A C 1
ATOM 1676 O O . LYS A 1 221 ? -14.397 19.821 -9.130 1.00 35.59 221 LYS A O 1
ATOM 1681 N N . ASP A 1 222 ? -13.168 18.049 -9.792 1.00 33.59 222 ASP A N 1
ATOM 1682 C CA . ASP A 1 222 ? -13.604 18.043 -11.200 1.00 33.59 222 ASP A CA 1
ATOM 1683 C C . ASP A 1 222 ? -14.539 16.869 -11.546 1.00 33.59 222 ASP A C 1
ATOM 1685 O O . ASP A 1 222 ? -14.990 16.721 -12.681 1.00 33.59 222 ASP A O 1
ATOM 1689 N N . SER A 1 223 ? -14.854 16.003 -10.580 1.00 37.22 223 SER A N 1
ATOM 1690 C CA . SER A 1 223 ? -15.743 14.861 -10.799 1.00 37.22 223 SER A CA 1
ATOM 1691 C C . SER A 1 223 ? -17.217 15.264 -10.700 1.00 37.22 223 SER A C 1
ATOM 1693 O O . SER A 1 223 ? -17.794 15.266 -9.613 1.00 37.22 223 SER A O 1
ATOM 1695 N N . MET A 1 224 ? -17.846 15.554 -11.843 1.00 28.20 224 MET A N 1
ATOM 1696 C CA . MET A 1 224 ? -19.307 15.502 -11.956 1.00 28.20 224 MET A CA 1
ATOM 1697 C C . MET A 1 224 ? -19.806 14.044 -11.920 1.00 28.20 224 MET A C 1
ATOM 1699 O O . MET A 1 224 ? -19.143 13.155 -12.464 1.00 28.20 224 MET A O 1
ATOM 1703 N N . PRO A 1 225 ? -20.968 13.768 -11.295 1.00 32.44 225 PRO A N 1
ATOM 1704 C CA . PRO A 1 225 ? -21.581 12.446 -11.332 1.00 32.44 225 PRO A CA 1
ATOM 1705 C C . PRO A 1 225 ? -22.022 12.098 -12.759 1.00 32.44 225 PRO A C 1
ATOM 1707 O O . PRO A 1 225 ? -22.641 12.907 -13.447 1.00 32.44 225 PRO A O 1
ATOM 1710 N N . ILE A 1 226 ? -21.745 10.867 -13.195 1.00 36.41 226 ILE A N 1
ATOM 1711 C CA . ILE A 1 226 ? -22.291 10.335 -14.446 1.00 36.41 226 ILE A CA 1
ATOM 1712 C C . ILE A 1 226 ? -23.751 9.948 -14.188 1.00 36.41 226 ILE A C 1
ATOM 1714 O O . ILE A 1 226 ? -24.023 8.936 -13.543 1.00 36.41 226 ILE A O 1
ATOM 1718 N N . ILE A 1 227 ? -24.685 10.750 -14.699 1.00 31.75 227 ILE A N 1
ATOM 1719 C CA . ILE A 1 227 ? -26.080 10.338 -14.887 1.00 31.75 227 ILE A CA 1
ATOM 1720 C C . ILE A 1 227 ? -26.131 9.577 -16.223 1.00 31.75 227 ILE A C 1
ATOM 1722 O O . ILE A 1 227 ? -25.727 10.139 -17.243 1.00 31.75 227 ILE A O 1
ATOM 1726 N N . PRO A 1 228 ? -26.577 8.309 -16.267 1.00 27.30 228 PRO A N 1
ATOM 1727 C CA . PRO A 1 228 ? -26.684 7.578 -17.525 1.00 27.30 228 PRO A CA 1
ATOM 1728 C C . PRO A 1 228 ? -27.668 8.279 -18.474 1.00 27.30 228 PRO A C 1
ATOM 1730 O O . PRO A 1 228 ? -28.843 8.409 -18.137 1.00 27.30 228 PRO A O 1
ATOM 1733 N N . GLY A 1 229 ? -27.202 8.702 -19.657 1.00 35.75 229 GLY A N 1
ATOM 1734 C CA . GLY A 1 229 ? -28.087 9.070 -20.771 1.00 35.75 229 GLY A CA 1
ATOM 1735 C C . GLY A 1 229 ? -27.991 10.478 -21.366 1.00 35.75 229 GLY A C 1
ATOM 1736 O O . GLY A 1 229 ? -28.952 10.872 -22.017 1.00 35.75 229 GLY A O 1
ATOM 1737 N N . GLN A 1 230 ? -26.898 11.237 -21.215 1.00 33.50 230 GLN A N 1
ATOM 1738 C CA . GLN A 1 230 ? -26.724 12.471 -22.004 1.00 33.50 230 GLN A CA 1
ATOM 1739 C C . GLN A 1 230 ? -25.449 12.445 -22.853 1.00 33.50 230 GLN A C 1
ATOM 1741 O O . GLN A 1 230 ? -24.330 12.396 -22.343 1.00 33.50 230 GLN A O 1
ATOM 1746 N N . GLU A 1 231 ? -25.659 12.437 -24.169 1.00 33.53 231 GLU A N 1
ATOM 1747 C CA . GLU A 1 231 ? -24.646 12.623 -25.203 1.00 33.53 231 GLU A CA 1
ATOM 1748 C C . GLU A 1 231 ? -24.085 14.053 -25.169 1.00 33.53 231 GLU A C 1
ATOM 1750 O O . GLU A 1 231 ? -24.757 15.011 -24.788 1.00 33.53 231 GLU A O 1
ATOM 1755 N N . GLN A 1 232 ? -22.815 14.171 -25.555 1.00 31.92 232 GLN A N 1
ATOM 1756 C CA . GLN A 1 232 ? -22.001 15.382 -25.495 1.00 31.92 232 GLN A CA 1
ATOM 1757 C C . GLN A 1 232 ? -22.594 16.520 -26.343 1.00 31.92 232 GLN A C 1
ATOM 1759 O O . GLN A 1 232 ? -22.636 16.423 -27.569 1.00 31.92 232 GLN A O 1
ATOM 1764 N N . MET A 1 233 ? -22.954 17.640 -25.710 1.00 29.81 233 MET A N 1
ATOM 1765 C CA . MET A 1 233 ? -23.073 18.928 -26.398 1.00 29.81 233 MET A CA 1
ATOM 1766 C C . MET A 1 233 ? -21.768 19.716 -26.247 1.00 29.81 233 MET A C 1
ATOM 1768 O O . MET A 1 233 ? -21.246 19.892 -25.150 1.00 29.81 233 MET A O 1
ATOM 1772 N N . GLN A 1 234 ? -21.232 20.133 -27.393 1.00 30.03 234 GLN A N 1
ATOM 1773 C CA . GLN A 1 234 ? -19.960 20.832 -27.570 1.00 30.03 234 GLN A CA 1
ATOM 1774 C C . GLN A 1 234 ? -19.968 22.222 -26.911 1.00 30.03 234 GLN A C 1
ATOM 1776 O O . GLN A 1 234 ? -20.884 23.013 -27.130 1.00 30.03 234 GLN A O 1
ATOM 1781 N N . GLU A 1 235 ? -18.911 22.540 -26.157 1.00 30.44 235 GLU A N 1
ATOM 1782 C CA . GLU A 1 235 ? -18.648 23.879 -25.620 1.00 30.44 235 GLU A CA 1
ATOM 1783 C C . GLU A 1 235 ? -18.280 24.867 -26.738 1.00 30.44 235 GLU A C 1
ATOM 1785 O O . GLU A 1 235 ? -17.248 24.740 -27.402 1.00 30.44 235 GLU A O 1
ATOM 1790 N N . GLN A 1 236 ? -19.100 25.906 -26.902 1.00 28.66 236 GLN A N 1
ATOM 1791 C CA . GLN A 1 236 ? -18.706 27.148 -27.562 1.00 28.66 236 GLN A CA 1
ATOM 1792 C C . GLN A 1 236 ? -18.018 28.064 -26.540 1.00 28.66 236 GLN A C 1
ATOM 1794 O O . GLN A 1 236 ? -18.606 28.422 -25.522 1.00 28.66 236 GLN A O 1
ATOM 1799 N N . LYS A 1 237 ? -16.776 28.470 -26.827 1.00 30.77 237 LYS A N 1
ATOM 1800 C CA . LYS A 1 237 ? -16.069 29.527 -26.087 1.00 30.77 237 LYS A CA 1
ATOM 1801 C C . LYS A 1 237 ? -16.627 30.910 -26.434 1.00 30.77 237 LYS A C 1
ATOM 1803 O O . LYS A 1 237 ? -16.837 31.183 -27.616 1.00 30.77 237 LYS A O 1
ATOM 1808 N N . PRO A 1 238 ? -16.661 31.833 -25.460 1.00 30.22 238 PRO A N 1
ATOM 1809 C CA . PRO A 1 238 ? -16.407 33.238 -25.747 1.00 30.22 238 PRO A CA 1
ATOM 1810 C C . PRO A 1 238 ? -15.170 33.797 -25.026 1.00 30.22 238 PRO A C 1
ATOM 1812 O O . PRO A 1 238 ? -14.676 33.264 -24.035 1.00 30.22 238 PRO A O 1
ATOM 1815 N N . ASN A 1 239 ? -14.667 34.869 -25.635 1.00 31.03 239 ASN A N 1
ATOM 1816 C CA . ASN A 1 239 ? -13.377 35.526 -25.466 1.00 31.03 239 ASN A CA 1
ATOM 1817 C C . ASN A 1 239 ? -13.193 36.325 -24.163 1.00 31.03 239 ASN A C 1
ATOM 1819 O O . ASN A 1 239 ? -14.146 36.784 -23.541 1.00 31.03 239 ASN A O 1
ATOM 1823 N N . AS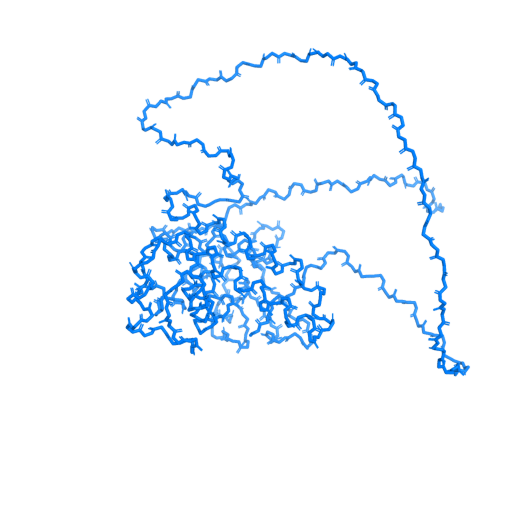N A 1 240 ? -11.910 36.541 -23.852 1.00 34.50 240 ASN A N 1
ATOM 1824 C CA . ASN A 1 240 ? -11.353 37.527 -22.923 1.00 34.50 240 ASN A CA 1
ATOM 1825 C C . ASN A 1 240 ? -11.934 38.938 -23.089 1.00 34.50 240 ASN A C 1
ATOM 1827 O O . ASN A 1 240 ? -12.046 39.411 -24.214 1.00 34.50 240 ASN A O 1
ATOM 1831 N N . GLU A 1 241 ? -12.097 39.636 -21.963 1.00 29.14 241 GLU A N 1
ATOM 1832 C CA . GLU A 1 241 ? -11.468 40.934 -21.653 1.00 29.14 241 GLU A CA 1
ATOM 1833 C C . GLU A 1 241 ? -11.915 41.386 -20.253 1.00 29.14 241 GLU A C 1
ATOM 1835 O O . GLU A 1 241 ? -13.110 41.401 -19.985 1.00 29.14 241 GLU A O 1
ATOM 1840 N N . PHE A 1 242 ? -10.980 41.748 -19.363 1.00 30.31 242 PHE A N 1
ATOM 1841 C CA . PHE A 1 242 ? -11.041 43.011 -18.607 1.00 30.31 242 PHE A CA 1
ATOM 1842 C C . PHE A 1 242 ? -9.762 43.254 -17.786 1.00 30.31 242 PHE A C 1
ATOM 1844 O O . PHE A 1 242 ? -9.280 42.392 -17.053 1.00 30.31 242 PHE A O 1
ATOM 1851 N N . GLN A 1 243 ? -9.224 44.464 -17.940 1.00 29.02 243 GLN A N 1
ATOM 1852 C CA . GLN A 1 243 ? -8.105 45.049 -17.203 1.00 29.02 243 GLN A CA 1
ATOM 1853 C C . GLN A 1 243 ? -8.556 45.644 -15.859 1.00 29.02 243 GLN A C 1
ATOM 1855 O O . GLN A 1 243 ? -9.664 46.164 -15.752 1.00 29.02 243 GLN A O 1
ATOM 1860 N N . GLY A 1 244 ? -7.613 45.734 -14.911 1.00 26.50 244 GLY A N 1
ATOM 1861 C CA . GLY A 1 244 ? -7.510 46.886 -14.006 1.00 26.50 244 GLY A CA 1
ATOM 1862 C C . GLY A 1 244 ? -7.451 46.582 -12.506 1.00 26.50 244 GLY A C 1
ATOM 1863 O O . GLY A 1 244 ? -8.325 45.913 -11.971 1.00 26.50 244 GLY A O 1
ATOM 1864 N N . GLY A 1 245 ? -6.473 47.189 -11.817 1.00 26.69 245 GLY A N 1
ATOM 1865 C CA . GLY A 1 245 ? -6.675 47.669 -10.440 1.00 26.69 245 GLY A CA 1
ATOM 1866 C C . GLY A 1 245 ? -5.686 47.223 -9.353 1.00 26.69 245 GLY A C 1
ATOM 1867 O O . GLY A 1 245 ? -5.929 46.247 -8.662 1.00 26.69 245 GLY A O 1
ATOM 1868 N N . LEU A 1 246 ? -4.616 48.011 -9.178 1.00 29.14 246 LEU A N 1
ATOM 1869 C CA . LEU A 1 246 ? -4.083 48.578 -7.915 1.00 29.14 246 LEU A CA 1
ATOM 1870 C C . LEU A 1 246 ? -4.247 47.841 -6.557 1.00 29.14 246 LEU A C 1
ATOM 1872 O O . LEU A 1 246 ? -5.351 47.717 -6.041 1.00 29.14 246 LEU A O 1
ATOM 1876 N N . ALA A 1 247 ? -3.114 47.619 -5.870 1.00 30.97 247 ALA A N 1
ATOM 1877 C CA . ALA A 1 247 ? -2.955 47.686 -4.399 1.00 30.97 247 ALA A CA 1
ATOM 1878 C C . ALA A 1 247 ? -1.453 47.920 -4.077 1.00 30.97 247 ALA A C 1
ATOM 1880 O O . ALA A 1 247 ? -0.612 47.158 -4.540 1.00 30.97 247 ALA A O 1
ATOM 1881 N N . MET A 1 248 ? -1.010 49.095 -3.600 1.00 28.92 248 MET A N 1
ATOM 1882 C CA . MET A 1 248 ? -0.957 49.611 -2.210 1.00 28.92 248 MET A CA 1
ATOM 1883 C C . MET A 1 248 ? -0.212 48.713 -1.198 1.00 28.92 248 MET A C 1
ATOM 1885 O O . MET A 1 248 ? -0.489 47.525 -1.099 1.00 28.92 248 MET A O 1
ATOM 1889 N N . GLY A 1 249 ? 0.743 49.333 -0.475 1.00 26.17 249 GLY A N 1
ATOM 1890 C CA . GLY A 1 249 ? 1.702 48.745 0.485 1.00 26.17 249 GLY A CA 1
ATOM 1891 C C . GLY A 1 249 ? 1.079 47.979 1.661 1.00 26.17 249 GLY A C 1
ATOM 1892 O O . GLY A 1 249 ? -0.133 47.892 1.768 1.00 26.17 249 GLY A O 1
ATOM 1893 N N . VAL A 1 250 ? 1.853 47.361 2.564 1.00 28.09 250 VAL A N 1
ATOM 1894 C CA . VAL A 1 250 ? 2.638 48.043 3.608 1.00 28.09 250 VAL A CA 1
ATOM 1895 C C . VAL A 1 250 ? 3.700 47.120 4.246 1.00 28.09 250 VAL A C 1
ATOM 1897 O O . VAL A 1 250 ? 3.492 45.924 4.393 1.00 28.09 250 VAL A O 1
ATOM 1900 N N . SER A 1 251 ? 4.751 47.772 4.752 1.00 28.11 251 SER A N 1
ATOM 1901 C CA . SER A 1 251 ? 5.517 47.515 5.986 1.00 28.11 251 SER A CA 1
ATOM 1902 C C . SER A 1 251 ? 6.439 46.296 6.168 1.00 28.11 251 SER A C 1
ATOM 1904 O O . SER A 1 251 ? 6.030 45.144 6.273 1.00 28.11 251 SER A O 1
ATOM 1906 N N . ARG A 1 252 ? 7.721 46.639 6.358 1.00 28.16 252 ARG A N 1
ATOM 1907 C CA . ARG A 1 252 ? 8.824 45.838 6.903 1.00 28.16 252 ARG A CA 1
ATOM 1908 C C . ARG A 1 252 ? 8.916 46.042 8.418 1.00 28.16 252 ARG A C 1
ATOM 1910 O O . ARG A 1 252 ? 8.839 47.183 8.862 1.00 28.16 252 ARG A O 1
ATOM 1917 N N . VAL A 1 253 ? 9.247 44.988 9.165 1.00 28.17 253 VAL A N 1
ATOM 1918 C CA . VAL A 1 253 ? 9.929 45.084 10.474 1.00 28.17 253 VAL A CA 1
ATOM 1919 C C . VAL A 1 253 ? 10.894 43.884 10.606 1.00 28.17 253 VAL A C 1
ATOM 1921 O O . VAL A 1 253 ? 10.568 42.815 10.084 1.00 28.17 253 VAL A O 1
ATOM 1924 N N . PRO A 1 254 ? 12.098 44.044 11.193 1.00 30.62 254 PRO A N 1
ATOM 1925 C CA . PRO A 1 254 ? 13.242 43.159 10.972 1.00 30.62 254 PRO A CA 1
ATOM 1926 C C . PRO A 1 254 ? 13.398 42.100 12.073 1.00 30.62 254 PRO A C 1
ATOM 1928 O O . PRO A 1 254 ? 13.043 42.345 13.224 1.00 30.62 254 PRO A O 1
ATOM 1931 N N . TYR A 1 255 ? 13.994 40.951 11.739 1.00 27.16 255 TYR A N 1
ATOM 1932 C CA . TYR A 1 255 ? 14.470 39.993 12.739 1.00 27.16 255 TYR A CA 1
ATOM 1933 C C . TYR A 1 255 ? 15.967 40.153 12.995 1.00 27.16 255 TYR A C 1
ATOM 1935 O O . TYR A 1 255 ? 16.773 40.302 12.077 1.00 27.16 255 TYR A O 1
ATOM 1943 N N . ALA A 1 256 ? 16.271 40.154 14.290 1.00 26.84 256 ALA A N 1
ATOM 1944 C CA . ALA A 1 256 ? 17.565 40.333 14.911 1.00 26.84 256 ALA A CA 1
ATOM 1945 C C . ALA A 1 256 ? 18.507 39.137 14.708 1.00 26.84 256 ALA A C 1
ATOM 1947 O O . ALA A 1 256 ? 18.092 37.993 14.534 1.00 26.84 256 ALA A O 1
ATOM 1948 N N . THR A 1 257 ? 19.793 39.460 14.761 1.00 29.97 257 THR A N 1
ATOM 1949 C CA . THR A 1 257 ? 20.971 38.607 14.604 1.00 29.97 257 THR A CA 1
ATOM 1950 C C . THR A 1 257 ? 21.491 38.036 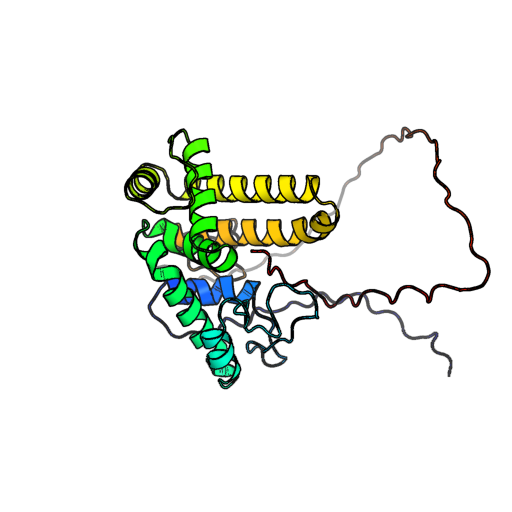15.932 1.00 29.97 257 THR A C 1
ATOM 1952 O O . THR A 1 257 ? 21.331 38.684 16.967 1.00 29.97 257 THR A O 1
ATOM 1955 N N . MET A 1 258 ? 22.279 36.950 15.800 1.00 25.69 258 MET A N 1
ATOM 1956 C CA . MET A 1 258 ? 23.374 36.418 16.661 1.00 25.69 258 MET A CA 1
ATOM 1957 C C . MET A 1 258 ? 23.029 35.216 17.575 1.00 25.69 258 MET A C 1
ATOM 1959 O O . MET A 1 258 ? 21.898 35.159 18.056 1.00 25.69 258 MET A O 1
ATOM 1963 N N . PRO A 1 259 ? 23.994 34.326 17.932 1.00 32.56 259 PRO A N 1
ATOM 1964 C CA . PRO A 1 259 ? 25.376 34.152 17.437 1.00 32.56 259 PRO A CA 1
ATOM 1965 C C . PRO A 1 259 ? 25.748 32.709 16.997 1.00 32.56 259 PRO A C 1
ATOM 1967 O O . PRO A 1 259 ? 25.060 31.734 17.292 1.00 32.56 259 PRO A O 1
ATOM 1970 N N . GLU A 1 260 ? 26.881 32.612 16.294 1.00 35.16 260 GLU A N 1
ATOM 1971 C CA . GLU A 1 260 ? 27.660 31.394 16.031 1.00 35.16 260 GLU A CA 1
ATOM 1972 C C . GLU A 1 260 ? 28.396 30.908 17.288 1.00 35.16 260 GLU A C 1
ATOM 1974 O O . GLU A 1 260 ? 28.883 31.736 18.051 1.00 35.16 260 GLU A O 1
ATOM 1979 N N . GLU A 1 261 ? 28.571 29.589 17.439 1.00 27.55 261 GLU A N 1
ATOM 1980 C CA . GLU A 1 261 ? 29.744 28.982 18.092 1.00 27.55 261 GLU A CA 1
ATOM 1981 C C . GLU A 1 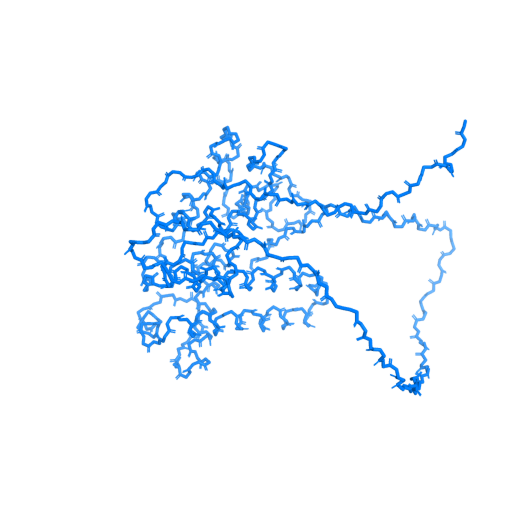261 ? 29.791 27.464 17.825 1.00 27.55 261 GLU A C 1
ATOM 1983 O O . GLU A 1 261 ? 28.786 26.767 17.970 1.00 27.55 261 GLU A O 1
ATOM 1988 N N . GLY A 1 262 ? 30.963 26.944 17.430 1.00 28.59 262 GLY A N 1
ATOM 1989 C CA . GLY A 1 262 ? 31.201 25.499 17.300 1.00 28.59 262 GLY A CA 1
ATOM 1990 C C . GLY A 1 262 ? 32.218 25.075 16.235 1.00 28.59 262 GLY A C 1
ATOM 1991 O O . GLY A 1 262 ? 31.944 24.164 15.458 1.00 28.59 262 GLY A O 1
ATOM 1992 N N . THR A 1 263 ? 33.382 25.723 16.166 1.00 29.53 263 THR A N 1
ATOM 1993 C CA . THR A 1 263 ? 34.518 25.306 15.329 1.00 29.53 263 THR A CA 1
ATOM 1994 C C . THR A 1 263 ? 35.216 24.064 15.899 1.00 29.53 263 THR A C 1
ATOM 1996 O O . THR A 1 263 ? 35.558 24.008 17.079 1.00 29.53 263 THR A O 1
ATOM 1999 N N . LEU A 1 264 ? 35.488 23.079 15.036 1.00 30.84 264 LEU A N 1
ATOM 2000 C CA . LEU A 1 264 ? 36.446 21.990 15.269 1.00 30.84 264 LEU A CA 1
ATOM 2001 C C . LEU A 1 264 ? 37.623 22.113 14.276 1.00 30.84 264 LEU A C 1
ATOM 2003 O O . LEU A 1 264 ? 37.458 22.703 13.207 1.00 30.84 264 LEU A O 1
ATOM 2007 N N . PRO A 1 265 ? 38.825 21.632 14.647 1.00 32.97 265 PRO A N 1
ATOM 2008 C CA . PRO A 1 265 ? 40.096 22.130 14.124 1.00 32.97 265 PRO A CA 1
ATOM 2009 C C . PRO A 1 265 ? 40.440 21.676 12.698 1.00 32.97 265 PRO A C 1
ATOM 2011 O O . PRO A 1 265 ? 40.188 20.547 12.285 1.00 32.97 265 PRO A O 1
ATOM 2014 N N . PHE A 1 266 ? 41.093 22.593 11.984 1.00 33.38 266 PHE A N 1
ATOM 2015 C CA . PHE A 1 266 ? 41.647 22.461 10.639 1.00 33.38 266 PHE A CA 1
ATOM 2016 C C . PHE A 1 266 ? 42.855 21.506 10.609 1.00 33.38 266 PHE A C 1
ATOM 2018 O O . PHE A 1 266 ? 43.833 21.718 11.326 1.00 33.38 266 PHE A O 1
ATOM 2025 N N . ILE A 1 267 ? 42.803 20.482 9.750 1.00 36.22 267 ILE A N 1
ATOM 2026 C CA . ILE A 1 267 ? 43.950 19.643 9.368 1.00 36.22 267 ILE A CA 1
ATOM 2027 C C . ILE A 1 267 ? 44.459 20.167 8.011 1.00 36.22 267 ILE A C 1
ATOM 2029 O O . ILE A 1 267 ? 43.725 20.063 7.027 1.00 36.22 267 ILE A O 1
ATOM 2033 N N . PRO A 1 268 ? 45.673 20.738 7.909 1.00 31.84 268 PRO A N 1
ATOM 2034 C CA . PRO A 1 268 ? 46.187 21.245 6.638 1.00 31.84 268 PRO A CA 1
ATOM 2035 C C . PRO A 1 268 ? 46.585 20.092 5.702 1.00 31.84 268 PRO A C 1
ATOM 2037 O O . PRO A 1 268 ? 47.376 19.237 6.098 1.00 31.84 268 PRO A O 1
ATOM 2040 N N . GLY A 1 269 ? 46.100 20.094 4.453 1.00 45.56 269 GLY A N 1
ATOM 2041 C CA . GLY A 1 269 ? 46.703 19.310 3.360 1.00 45.56 269 GLY A CA 1
ATOM 2042 C C . GLY A 1 269 ? 45.800 18.371 2.551 1.00 45.56 269 GLY A C 1
ATOM 2043 O O . GLY A 1 269 ? 46.314 17.678 1.679 1.00 45.56 269 GLY A O 1
ATOM 2044 N N . ILE A 1 270 ? 44.484 18.341 2.782 1.00 38.44 270 ILE A N 1
ATOM 2045 C CA . ILE A 1 270 ? 43.540 17.623 1.909 1.00 38.44 270 ILE A CA 1
ATOM 2046 C C . ILE A 1 270 ? 42.433 18.599 1.522 1.00 38.44 270 ILE A C 1
ATOM 2048 O O . ILE A 1 270 ? 41.562 18.898 2.335 1.00 38.44 270 ILE A O 1
ATOM 2052 N N . GLU A 1 271 ? 42.469 19.112 0.294 1.00 38.75 271 GLU A N 1
ATOM 2053 C CA . GLU A 1 271 ? 41.296 19.769 -0.281 1.00 38.75 271 GLU A CA 1
ATOM 2054 C C . GLU A 1 271 ? 40.206 18.701 -0.467 1.00 38.75 271 GLU A C 1
ATOM 2056 O O . GLU A 1 271 ? 40.425 17.730 -1.202 1.00 38.75 271 GLU A O 1
ATOM 2061 N N . PRO A 1 272 ? 39.044 18.806 0.204 1.00 38.56 272 PRO A N 1
ATOM 2062 C CA . PRO A 1 272 ? 37.929 17.936 -0.114 1.00 38.56 272 PRO A CA 1
ATOM 2063 C C . PRO A 1 272 ? 37.493 18.241 -1.547 1.00 38.56 272 PRO A C 1
ATOM 2065 O O . PRO A 1 272 ? 37.256 19.396 -1.902 1.00 38.56 272 PRO A O 1
ATOM 2068 N N . ALA A 1 273 ? 37.399 17.197 -2.374 1.00 42.25 273 ALA A N 1
ATOM 2069 C CA . ALA A 1 273 ? 36.859 17.324 -3.719 1.00 42.25 273 ALA A CA 1
ATOM 2070 C C . ALA A 1 273 ? 35.507 18.062 -3.660 1.00 42.25 273 ALA A C 1
ATOM 2072 O O . ALA A 1 273 ? 34.715 17.782 -2.749 1.00 42.25 273 ALA A O 1
ATOM 2073 N N . PRO A 1 274 ? 35.229 18.986 -4.598 1.00 43.34 274 PRO A N 1
ATOM 2074 C CA . PRO A 1 274 ? 33.965 19.702 -4.609 1.00 43.34 274 PRO A CA 1
ATOM 2075 C C . PRO A 1 274 ? 32.819 18.681 -4.593 1.00 43.34 274 PRO A C 1
ATOM 2077 O O . PRO A 1 274 ? 32.895 17.675 -5.313 1.00 43.34 274 PRO A O 1
ATOM 2080 N N . PRO A 1 275 ? 31.783 18.882 -3.758 1.00 38.84 275 PRO A N 1
ATOM 2081 C CA . PRO A 1 275 ? 30.647 17.977 -3.730 1.00 38.84 275 PRO A CA 1
ATOM 2082 C C . PRO A 1 275 ? 30.087 17.887 -5.149 1.00 38.84 275 PRO A C 1
ATOM 2084 O O . PRO A 1 275 ? 29.740 18.903 -5.747 1.00 38.84 275 PRO A O 1
ATOM 2087 N N . LYS A 1 276 ? 30.045 16.670 -5.708 1.00 38.91 276 LYS A N 1
ATOM 2088 C CA . LYS A 1 276 ? 29.368 16.433 -6.985 1.00 38.91 276 LYS A CA 1
ATOM 2089 C C . LYS A 1 276 ? 27.945 16.955 -6.847 1.00 38.91 276 LYS A C 1
ATOM 2091 O O . LYS A 1 276 ? 27.233 16.530 -5.935 1.00 38.91 276 LYS A O 1
ATOM 2096 N N . GLU A 1 277 ? 27.562 17.866 -7.735 1.00 32.62 277 GLU A N 1
ATOM 2097 C CA . GLU A 1 277 ? 26.190 18.347 -7.812 1.00 32.62 277 GLU A CA 1
ATOM 2098 C C . GLU A 1 277 ? 25.246 17.136 -7.893 1.00 32.62 277 GLU A C 1
ATOM 2100 O O . GLU A 1 277 ? 25.482 16.225 -8.697 1.00 32.62 277 GLU A O 1
ATOM 2105 N N . PRO A 1 278 ? 24.228 17.051 -7.020 1.00 34.12 278 PRO A N 1
ATOM 2106 C CA . PRO A 1 278 ? 23.273 15.960 -7.075 1.00 34.12 278 PRO A CA 1
ATOM 2107 C C . PRO A 1 278 ? 22.520 16.017 -8.409 1.00 34.12 278 PRO A C 1
ATOM 2109 O O . PRO A 1 278 ? 21.913 17.030 -8.742 1.00 34.12 278 PRO A O 1
ATOM 2112 N N . ASP A 1 279 ? 22.564 14.914 -9.157 1.00 33.62 279 ASP A N 1
ATOM 2113 C CA . ASP A 1 279 ? 21.826 14.741 -10.409 1.00 33.62 279 ASP A CA 1
ATOM 2114 C C . ASP A 1 279 ? 20.317 14.918 -10.149 1.00 33.62 279 ASP A C 1
ATOM 2116 O O . ASP A 1 279 ? 19.689 14.125 -9.437 1.00 33.62 279 ASP A O 1
ATOM 2120 N N . GLU A 1 280 ? 19.737 15.987 -10.707 1.00 30.61 280 GLU A N 1
ATOM 2121 C CA . GLU A 1 280 ? 18.337 16.405 -10.524 1.00 30.61 280 GLU A CA 1
ATOM 2122 C C . GLU A 1 280 ? 17.304 15.374 -11.038 1.00 30.61 280 GLU A C 1
ATOM 2124 O O . GLU A 1 280 ? 16.100 15.576 -10.874 1.00 30.61 280 GLU A O 1
ATOM 2129 N N . PHE A 1 281 ? 17.741 14.246 -11.615 1.00 29.81 281 PHE A N 1
ATOM 2130 C CA . PHE A 1 281 ? 16.892 13.144 -12.087 1.00 29.81 281 PHE A CA 1
ATOM 2131 C C . PHE A 1 281 ? 16.679 11.987 -11.091 1.00 29.81 281 PHE A C 1
ATOM 2133 O O . PHE A 1 281 ? 16.088 10.969 -11.462 1.00 29.81 281 PHE A O 1
ATOM 2140 N N . MET A 1 282 ? 17.090 12.113 -9.825 1.00 24.70 282 MET A N 1
ATOM 2141 C CA . MET A 1 282 ? 16.858 11.074 -8.808 1.00 24.70 282 MET A CA 1
ATOM 2142 C C . MET A 1 282 ? 15.657 11.347 -7.879 1.00 24.70 282 MET A C 1
ATOM 2144 O O . MET A 1 282 ? 15.799 12.060 -6.883 1.00 24.70 282 MET A O 1
ATOM 2148 N N . PRO A 1 283 ? 14.506 10.672 -8.059 1.00 33.03 283 PRO A N 1
ATOM 2149 C CA . PRO A 1 283 ? 13.642 10.320 -6.941 1.00 33.03 283 PRO A CA 1
ATOM 2150 C C . PRO A 1 283 ? 14.155 9.048 -6.240 1.00 33.03 283 PRO A C 1
ATOM 2152 O O . PRO A 1 283 ? 14.602 8.082 -6.866 1.00 33.03 283 PRO A O 1
ATOM 2155 N N . ARG A 1 284 ? 14.131 9.098 -4.904 1.00 36.38 284 ARG A N 1
ATOM 2156 C CA . ARG A 1 284 ? 14.744 8.125 -3.990 1.00 36.38 284 ARG A CA 1
ATOM 2157 C C . ARG A 1 284 ? 13.886 6.861 -3.828 1.00 36.38 284 ARG A C 1
ATOM 2159 O O . ARG A 1 284 ? 12.665 6.991 -3.776 1.00 36.38 284 ARG A O 1
ATOM 2166 N N . PRO A 1 285 ? 14.508 5.680 -3.678 1.00 32.16 285 PRO A N 1
ATOM 2167 C CA . PRO A 1 285 ? 13.804 4.466 -3.282 1.00 32.16 285 PRO A CA 1
ATOM 2168 C C . PRO A 1 285 ? 13.180 4.692 -1.900 1.00 32.16 285 PRO A C 1
ATOM 2170 O O . PRO A 1 285 ? 13.863 5.094 -0.956 1.00 32.16 285 PRO A O 1
ATOM 2173 N N . ILE A 1 286 ? 11.868 4.485 -1.777 1.00 44.25 286 ILE A N 1
ATOM 2174 C CA . ILE A 1 286 ? 11.190 4.428 -0.476 1.00 44.25 286 ILE A CA 1
ATOM 2175 C C . ILE A 1 286 ? 11.005 2.949 -0.122 1.00 44.25 286 ILE A C 1
ATOM 2177 O O . ILE A 1 286 ? 9.905 2.469 0.124 1.00 44.25 286 ILE A O 1
ATOM 2181 N N . GLY A 1 287 ? 12.117 2.217 -0.095 1.00 36.62 287 GLY A N 1
ATOM 2182 C CA . GLY A 1 287 ? 12.219 0.962 0.634 1.00 36.62 287 GLY A CA 1
ATOM 2183 C C . GLY A 1 287 ? 12.479 1.278 2.103 1.00 36.62 287 GLY A C 1
ATOM 2184 O O . GLY A 1 287 ? 13.624 1.300 2.543 1.00 36.62 287 GLY A O 1
ATOM 2185 N N . LEU A 1 288 ? 11.432 1.572 2.873 1.00 31.50 288 LEU A N 1
ATOM 2186 C CA . LEU A 1 288 ? 11.531 1.639 4.332 1.00 31.50 288 LEU A CA 1
ATOM 2187 C C . LEU A 1 288 ? 10.503 0.676 4.918 1.00 31.50 288 LEU A C 1
ATOM 2189 O O . LEU A 1 288 ? 9.299 0.923 4.821 1.00 31.50 288 LEU A O 1
ATOM 2193 N N . GLY A 1 289 ? 11.022 -0.431 5.461 1.00 31.09 289 GLY A N 1
ATOM 2194 C CA . GLY A 1 289 ? 10.254 -1.466 6.155 1.00 31.09 289 GLY A CA 1
ATOM 2195 C C . GLY A 1 289 ? 9.643 -1.034 7.483 1.00 31.09 289 GLY A C 1
ATOM 2196 O O . GLY A 1 289 ? 9.567 0.183 7.779 1.00 31.09 289 GLY A O 1
#